Protein AF-A0AAD4QFX2-F1 (afdb_monomer_lite)

Secondary structure (DSSP, 8-state):
-----TTHHHHHHHHHHHTSPPHHHHHHHHHHHHHHHHHHHHHH-TTEEEEE-SGGGTS---TTS-EEEEEEESS-TT-PPTT--GGG--GGG-HHHHHHHHHHTT--EEE--TTS---TT--S---TTPPPPP-----PPPP-----------SS-EEEE-SSS-EEEEPP-HHHHHHHHHHHHHHHH-HHHHHHHHHHHHHHHHTT--S--HHHHHHHHHHHHHHH-HHHHHHHHHHTTS-S---------SGGG-GGG----

Organism: NCBI:txid416441

Structure (mmCIF, N/CA/C/O backbone):
data_AF-A0AAD4QFX2-F1
#
_entry.id   AF-A0AAD4QFX2-F1
#
loop_
_atom_site.group_PDB
_atom_site.id
_atom_site.type_symbol
_atom_site.label_atom_id
_atom_site.label_alt_id
_atom_site.label_comp_id
_atom_site.label_asym_id
_atom_site.label_entity_id
_atom_site.label_seq_id
_atom_site.pdbx_PDB_ins_code
_atom_site.Cartn_x
_atom_site.Cartn_y
_atom_site.Cartn_z
_atom_site.occupancy
_atom_site.B_iso_or_equiv
_atom_site.auth_seq_id
_atom_site.auth_comp_id
_atom_site.auth_asym_id
_atom_site.auth_atom_id
_atom_site.pdbx_PDB_model_num
ATOM 1 N N . MET A 1 1 ? 32.050 0.079 -26.566 1.00 48.56 1 MET A N 1
ATOM 2 C CA . MET A 1 1 ? 30.754 0.639 -26.132 1.00 48.56 1 MET A CA 1
ATOM 3 C C . MET A 1 1 ? 29.670 -0.174 -26.808 1.00 48.56 1 MET A C 1
ATOM 5 O O . MET A 1 1 ? 29.479 -0.027 -28.005 1.00 48.56 1 MET A O 1
ATOM 9 N N . SER A 1 2 ? 29.061 -1.110 -26.087 1.00 55.69 2 SER A N 1
ATOM 10 C CA . SER A 1 2 ? 27.954 -1.925 -26.586 1.00 55.69 2 SER A CA 1
ATOM 11 C C . SER A 1 2 ? 26.772 -1.005 -26.894 1.00 55.69 2 SER A C 1
ATOM 13 O O . SER A 1 2 ? 26.311 -0.273 -26.018 1.00 55.69 2 SER A O 1
ATOM 15 N N . THR A 1 3 ? 26.315 -0.991 -28.144 1.00 76.62 3 THR A N 1
ATOM 16 C CA . THR A 1 3 ? 25.118 -0.251 -28.548 1.00 76.62 3 THR A CA 1
ATOM 17 C C . THR A 1 3 ? 23.917 -0.888 -27.865 1.00 76.62 3 THR A C 1
ATOM 19 O O . THR A 1 3 ? 23.563 -2.027 -28.164 1.00 76.62 3 THR A O 1
ATOM 22 N N . ILE A 1 4 ? 23.323 -0.173 -26.909 1.00 77.06 4 ILE A N 1
ATOM 23 C CA . ILE A 1 4 ? 22.073 -0.582 -26.266 1.00 77.06 4 ILE A CA 1
ATOM 24 C C . ILE A 1 4 ? 21.028 -0.751 -27.369 1.00 77.06 4 ILE A C 1
ATOM 26 O O . ILE A 1 4 ? 20.880 0.132 -28.216 1.00 77.06 4 ILE A O 1
ATOM 30 N N . HIS A 1 5 ? 20.333 -1.888 -27.369 1.00 80.50 5 HIS A N 1
ATOM 31 C CA . HIS A 1 5 ? 19.326 -2.197 -28.375 1.00 80.50 5 HIS A CA 1
ATOM 32 C C . HIS A 1 5 ? 18.231 -1.116 -28.352 1.00 80.50 5 HIS A C 1
ATOM 34 O O . HIS A 1 5 ? 17.566 -0.970 -27.324 1.00 80.50 5 HIS A O 1
ATOM 40 N N . PRO A 1 6 ? 18.020 -0.347 -29.436 1.00 80.50 6 PRO A N 1
ATOM 41 C CA . PRO A 1 6 ? 17.110 0.800 -29.417 1.00 80.50 6 PRO A CA 1
ATOM 42 C C . PRO A 1 6 ? 15.655 0.405 -29.130 1.00 80.50 6 PRO A C 1
ATOM 44 O O . PRO A 1 6 ? 14.881 1.232 -28.657 1.00 80.50 6 PRO A O 1
ATOM 47 N N . GLN A 1 7 ? 15.289 -0.862 -29.353 1.00 91.81 7 GLN A N 1
ATOM 48 C CA . GLN A 1 7 ? 13.932 -1.362 -29.113 1.00 91.81 7 GLN A CA 1
ATOM 49 C C . GLN A 1 7 ? 13.698 -1.818 -27.668 1.00 91.81 7 GLN A C 1
ATOM 51 O O . GLN A 1 7 ? 12.548 -1.971 -27.282 1.00 91.81 7 GLN A O 1
ATOM 56 N N . ILE A 1 8 ? 14.739 -1.940 -26.828 1.00 90.06 8 ILE A N 1
ATOM 57 C CA . ILE A 1 8 ? 14.579 -2.485 -25.465 1.00 90.06 8 ILE A CA 1
ATOM 58 C C . ILE A 1 8 ? 13.567 -1.693 -24.629 1.00 90.06 8 ILE A C 1
ATOM 60 O O . ILE A 1 8 ? 12.862 -2.250 -23.795 1.00 90.06 8 ILE A O 1
ATOM 64 N N . PHE A 1 9 ? 13.481 -0.381 -24.860 1.00 90.38 9 PHE A N 1
ATOM 65 C CA . PHE A 1 9 ? 12.522 0.473 -24.175 1.00 90.38 9 PHE A CA 1
ATOM 66 C C . PHE A 1 9 ? 11.088 0.231 -24.658 1.00 90.38 9 PHE A C 1
ATOM 68 O O . PHE A 1 9 ? 10.173 0.176 -23.840 1.00 90.38 9 PHE A O 1
ATOM 75 N N . TYR A 1 10 ? 10.902 0.049 -25.967 1.00 93.69 10 TYR A N 1
ATOM 76 C CA . TYR A 1 10 ? 9.604 -0.272 -26.554 1.00 93.69 10 TYR A CA 1
ATOM 77 C C . TYR A 1 10 ? 9.117 -1.647 -26.086 1.00 93.69 10 TYR A C 1
ATOM 79 O O . TYR A 1 10 ? 7.983 -1.774 -25.632 1.00 93.69 10 TYR A O 1
ATOM 87 N N . ASP A 1 11 ? 10.003 -2.643 -26.094 1.00 94.75 11 ASP A N 1
ATOM 88 C CA . ASP A 1 11 ? 9.701 -4.000 -25.634 1.00 94.75 11 ASP A CA 1
ATOM 89 C C . ASP A 1 11 ? 9.323 -4.007 -24.148 1.00 94.75 11 ASP A C 1
ATOM 91 O O . ASP A 1 11 ? 8.347 -4.637 -23.743 1.00 94.75 11 ASP A O 1
ATOM 95 N N . ALA A 1 12 ? 10.051 -3.242 -23.331 1.00 94.94 12 ALA A N 1
ATOM 96 C CA . ALA A 1 12 ? 9.765 -3.080 -21.913 1.00 94.94 12 ALA A CA 1
ATOM 97 C C . ALA A 1 12 ? 8.404 -2.417 -21.646 1.00 94.94 12 ALA A C 1
ATOM 99 O O . ALA A 1 12 ? 7.663 -2.864 -20.771 1.00 94.94 12 ALA A O 1
ATOM 100 N N . GLN A 1 13 ? 8.068 -1.358 -22.388 1.00 95.88 13 GLN A N 1
ATOM 101 C CA . GLN A 1 13 ? 6.756 -0.718 -22.284 1.00 95.88 13 GLN A CA 1
ATOM 102 C C . GLN A 1 13 ? 5.642 -1.670 -22.714 1.00 95.88 13 GLN A C 1
ATOM 104 O O . GLN A 1 13 ? 4.675 -1.832 -21.977 1.00 95.88 13 GLN A O 1
ATOM 109 N N . SER A 1 14 ? 5.812 -2.345 -23.853 1.00 96.69 14 SER A N 1
ATOM 110 C CA . SER A 1 14 ? 4.858 -3.327 -24.371 1.00 96.69 14 SER A CA 1
ATOM 111 C C . SER A 1 14 ? 4.592 -4.446 -23.358 1.00 96.69 14 SER A C 1
ATOM 113 O O . SER A 1 14 ? 3.438 -4.762 -23.072 1.00 96.69 14 SER A O 1
ATOM 115 N N . LEU A 1 15 ? 5.647 -4.973 -22.724 1.00 97.31 15 LEU A N 1
ATOM 116 C CA . LEU A 1 15 ? 5.530 -5.989 -21.677 1.00 97.31 15 LEU A CA 1
ATOM 117 C C . LEU A 1 15 ? 4.727 -5.493 -20.464 1.00 97.31 15 LEU A C 1
ATOM 119 O O . LEU A 1 15 ? 3.852 -6.203 -19.978 1.00 97.31 15 LEU A O 1
ATOM 123 N N . VAL A 1 16 ? 5.005 -4.284 -19.968 1.00 97.44 16 VAL A N 1
ATOM 124 C CA . VAL A 1 16 ? 4.283 -3.716 -18.814 1.00 97.44 16 VAL A CA 1
ATOM 125 C C . VAL A 1 16 ? 2.825 -3.411 -19.162 1.00 97.44 16 VAL A C 1
ATOM 127 O O . VAL A 1 16 ? 1.934 -3.696 -18.364 1.00 97.44 16 VAL A O 1
ATOM 130 N N . SER A 1 17 ? 2.558 -2.909 -20.369 1.00 97.38 17 SER A N 1
ATOM 131 C CA . SER A 1 17 ? 1.195 -2.698 -20.863 1.00 97.38 17 SER A CA 1
ATOM 132 C C . SER A 1 17 ? 0.414 -4.009 -20.981 1.00 97.38 17 SER A C 1
ATOM 134 O O . SER A 1 17 ? -0.752 -4.056 -20.602 1.00 97.38 17 SER A O 1
ATOM 136 N N . ALA A 1 18 ? 1.053 -5.090 -21.436 1.00 97.88 18 ALA A N 1
ATOM 137 C CA . ALA A 1 18 ? 0.430 -6.412 -21.515 1.00 97.88 18 ALA A CA 1
ATOM 138 C C . ALA A 1 18 ? 0.102 -7.016 -20.135 1.00 97.88 18 ALA A C 1
ATOM 140 O O . ALA A 1 18 ? -0.785 -7.858 -20.032 1.00 97.88 18 ALA A O 1
ATOM 141 N N . LEU A 1 19 ? 0.804 -6.586 -19.082 1.00 97.81 19 LEU A N 1
ATOM 142 C CA . LEU A 1 19 ? 0.613 -7.028 -17.696 1.00 97.81 19 LEU A CA 1
ATOM 143 C C . LEU A 1 19 ? -0.170 -6.020 -16.840 1.00 97.81 19 LEU A C 1
ATOM 145 O O . LEU A 1 19 ? -0.238 -6.171 -15.616 1.00 97.81 19 LEU A O 1
ATOM 149 N N . SER A 1 20 ? -0.732 -4.982 -17.459 1.00 97.69 20 SER A N 1
ATOM 150 C CA . SER A 1 20 ? -1.536 -3.981 -16.761 1.00 97.69 20 SER A CA 1
ATOM 151 C C . SER A 1 20 ? -2.858 -4.587 -16.260 1.00 97.69 20 SER A C 1
ATOM 153 O O . SER A 1 20 ? -3.407 -5.472 -16.922 1.00 97.69 20 SER A O 1
ATOM 155 N N . PRO A 1 21 ? -3.397 -4.125 -15.116 1.00 97.50 21 PRO A N 1
ATOM 156 C CA . PRO A 1 21 ? -4.664 -4.618 -14.584 1.00 97.50 21 PRO A CA 1
ATOM 157 C C . PRO A 1 21 ? -5.818 -4.447 -15.574 1.00 97.50 21 PRO A C 1
ATOM 159 O O . PRO A 1 21 ? -5.911 -3.436 -16.278 1.00 97.50 21 PRO A O 1
ATOM 162 N N . SER A 1 22 ? -6.749 -5.401 -15.576 1.00 97.50 22 SER A N 1
ATOM 163 C CA . SER A 1 22 ? -7.998 -5.255 -16.325 1.00 97.50 22 SER A CA 1
ATOM 164 C C . SER A 1 22 ? -8.851 -4.099 -15.775 1.00 97.50 22 SER A C 1
ATOM 166 O O . SER A 1 22 ? -8.768 -3.732 -14.601 1.00 97.50 22 SER A O 1
ATOM 168 N N . GLN A 1 23 ? -9.727 -3.532 -16.612 1.00 97.31 23 GLN A N 1
ATOM 169 C CA . GLN A 1 23 ? -10.657 -2.476 -16.177 1.00 97.31 23 GLN A CA 1
ATOM 170 C C . GLN A 1 23 ? -11.618 -2.951 -15.080 1.00 97.31 23 GLN A C 1
ATOM 172 O O . GLN A 1 23 ? -11.975 -2.178 -14.196 1.00 97.31 23 GLN A O 1
ATOM 177 N N . GLU A 1 24 ? -12.018 -4.220 -15.118 1.00 97.06 24 GLU A N 1
ATOM 178 C CA . GLU A 1 24 ? -12.844 -4.838 -14.080 1.00 97.06 24 GLU A CA 1
ATOM 179 C C . GLU A 1 24 ? -12.112 -4.871 -12.735 1.00 97.06 24 GLU A C 1
ATOM 181 O O . GLU A 1 24 ? -12.660 -4.424 -11.731 1.00 97.06 24 GLU A O 1
ATOM 186 N N . ARG A 1 25 ? -10.838 -5.282 -12.728 1.00 96.00 25 ARG A N 1
ATOM 187 C CA . ARG A 1 25 ? -10.006 -5.289 -11.520 1.00 96.00 25 ARG A CA 1
ATOM 188 C C . ARG A 1 25 ? -9.787 -3.885 -10.963 1.00 96.00 25 ARG A C 1
ATOM 190 O O . ARG A 1 25 ? -9.829 -3.702 -9.751 1.00 96.00 25 ARG A O 1
ATOM 197 N N . LEU A 1 26 ? -9.580 -2.884 -11.823 1.00 96.75 26 LEU A N 1
ATOM 198 C CA . LEU A 1 26 ? -9.462 -1.485 -11.389 1.00 96.75 26 LEU A CA 1
ATOM 199 C C . LEU A 1 26 ? -10.748 -0.983 -10.718 1.00 96.75 26 LEU A C 1
ATOM 201 O O . LEU A 1 26 ? -10.670 -0.319 -9.687 1.00 96.75 26 LEU A O 1
ATOM 205 N N . ARG A 1 27 ? -11.922 -1.333 -11.260 1.00 97.50 27 ARG A N 1
ATOM 206 C CA . ARG A 1 27 ? -13.218 -1.013 -10.639 1.00 97.50 27 ARG A CA 1
ATOM 207 C C . ARG A 1 27 ? -13.391 -1.730 -9.305 1.00 97.50 27 ARG A C 1
ATOM 209 O O . ARG A 1 27 ? -13.664 -1.071 -8.314 1.00 97.50 27 ARG A O 1
ATOM 216 N N . ALA A 1 28 ? -13.118 -3.033 -9.252 1.00 96.56 28 ALA A N 1
ATOM 217 C CA . ALA A 1 28 ? -13.205 -3.812 -8.018 1.00 96.56 28 ALA A CA 1
ATOM 218 C C . ALA A 1 28 ? -12.295 -3.251 -6.909 1.00 96.56 28 ALA A C 1
ATOM 220 O O . ALA A 1 28 ? -12.706 -3.155 -5.753 1.00 96.56 28 ALA A O 1
ATOM 221 N N . ARG A 1 29 ? -11.075 -2.815 -7.259 1.00 97.06 29 ARG A N 1
ATOM 222 C CA . ARG A 1 29 ? -10.162 -2.124 -6.332 1.00 97.06 29 ARG A CA 1
ATOM 223 C C . ARG A 1 29 ? -10.733 -0.803 -5.827 1.00 97.06 29 ARG A C 1
ATOM 225 O O . ARG A 1 29 ? -10.638 -0.530 -4.634 1.00 97.06 29 ARG A O 1
ATOM 232 N N . HIS A 1 30 ? -11.306 0.002 -6.719 1.00 97.56 30 HIS A N 1
ATOM 233 C CA . HIS A 1 30 ? -11.919 1.276 -6.358 1.00 97.56 30 HIS A CA 1
ATOM 234 C C . HIS A 1 30 ? -13.125 1.082 -5.429 1.00 97.56 30 HIS A C 1
ATOM 236 O O . HIS A 1 30 ? -13.183 1.704 -4.371 1.00 97.56 30 HIS A O 1
ATOM 242 N N . ASP A 1 31 ? -14.026 0.160 -5.765 1.00 97.88 31 ASP A N 1
ATOM 243 C CA . ASP A 1 31 ? -15.215 -0.140 -4.964 1.00 97.88 31 ASP A CA 1
ATOM 244 C C . ASP A 1 31 ? -14.831 -0.664 -3.569 1.00 97.88 31 ASP A C 1
ATOM 246 O O . ASP A 1 31 ? -15.415 -0.270 -2.557 1.00 97.88 31 ASP A O 1
ATOM 250 N N . LEU A 1 32 ? -13.803 -1.519 -3.491 1.00 97.62 32 LEU A N 1
ATOM 251 C CA . LEU A 1 32 ? -13.261 -2.001 -2.220 1.00 97.62 32 LEU A CA 1
ATOM 252 C C . LEU A 1 32 ? -12.626 -0.872 -1.396 1.00 97.62 32 LEU A C 1
ATOM 254 O O . LEU A 1 32 ? -12.805 -0.832 -0.177 1.00 97.62 32 LEU A O 1
ATOM 258 N N . HIS A 1 33 ? -11.895 0.042 -2.039 1.00 98.00 33 HIS A N 1
ATOM 259 C CA . HIS A 1 33 ? -11.297 1.201 -1.376 1.00 98.00 33 HIS A CA 1
ATOM 260 C C . HIS A 1 33 ? -12.369 2.114 -0.771 1.00 98.00 33 HIS A C 1
ATOM 262 O O . HIS A 1 33 ? -12.279 2.429 0.417 1.00 98.00 33 HIS A O 1
ATOM 268 N N . GLU A 1 34 ? -13.408 2.467 -1.531 1.00 98.38 34 GLU A N 1
ATOM 269 C CA . GLU A 1 34 ? -14.515 3.290 -1.027 1.00 98.38 34 GLU A CA 1
ATOM 270 C C . GLU A 1 34 ? -15.282 2.578 0.097 1.00 98.38 34 GLU A C 1
ATOM 272 O O . GLU A 1 34 ? -15.520 3.169 1.152 1.00 98.38 34 GLU A O 1
ATOM 277 N N . ARG A 1 35 ? -15.554 1.273 -0.042 1.00 98.12 35 ARG A N 1
ATOM 278 C CA . ARG A 1 35 ? -16.189 0.485 1.025 1.00 98.12 35 ARG A CA 1
ATOM 279 C C . ARG A 1 35 ? -15.361 0.488 2.311 1.00 98.12 35 ARG A C 1
ATOM 281 O O . ARG A 1 35 ? -15.900 0.715 3.392 1.00 98.12 35 ARG A O 1
ATOM 288 N N . LEU A 1 36 ? -14.051 0.243 2.227 1.00 98.00 36 LEU A N 1
ATOM 289 C CA . LEU A 1 36 ? -13.169 0.262 3.400 1.00 98.00 36 LEU A CA 1
ATOM 290 C C . LEU A 1 36 ? -13.103 1.652 4.034 1.00 98.00 36 LEU A C 1
ATOM 292 O O . LEU A 1 36 ? -13.118 1.775 5.258 1.00 98.00 36 LEU A O 1
ATOM 296 N N . ARG A 1 37 ? -13.071 2.703 3.217 1.00 98.44 37 ARG A N 1
ATOM 297 C CA . ARG A 1 37 ? -13.099 4.091 3.675 1.00 98.44 37 ARG A CA 1
ATOM 298 C C . ARG A 1 37 ? -14.367 4.406 4.470 1.00 98.44 37 ARG A C 1
ATOM 300 O O . ARG A 1 37 ? -14.272 5.000 5.545 1.00 98.44 37 ARG A O 1
ATOM 307 N N . GLU A 1 38 ? -15.534 3.994 3.984 1.00 98.44 38 GLU A N 1
ATOM 308 C CA . GLU A 1 38 ? -16.810 4.161 4.689 1.00 98.44 38 GLU A CA 1
ATOM 309 C C . GLU A 1 38 ? -16.848 3.378 6.006 1.00 98.44 38 GLU A C 1
ATOM 311 O O . GLU A 1 38 ? -17.182 3.946 7.051 1.00 98.44 38 GLU A O 1
ATOM 316 N N . LEU A 1 39 ? -16.429 2.108 5.983 1.00 98.25 39 LEU A N 1
ATOM 317 C CA . LEU A 1 39 ? -16.371 1.255 7.171 1.00 98.25 39 LEU A CA 1
ATOM 318 C C . LEU A 1 39 ? -15.468 1.854 8.254 1.00 98.25 39 LEU A C 1
ATOM 320 O O . LEU A 1 39 ? -15.897 2.004 9.398 1.00 98.25 39 LEU A O 1
ATOM 324 N N . ILE A 1 40 ? -14.250 2.272 7.904 1.00 98.19 40 ILE A N 1
ATOM 325 C CA . ILE A 1 40 ? -13.309 2.855 8.867 1.00 98.19 40 ILE A CA 1
ATOM 326 C C . ILE A 1 40 ? -13.827 4.181 9.436 1.00 98.19 40 ILE A C 1
ATOM 328 O O . ILE A 1 40 ? -13.702 4.412 10.639 1.00 98.19 40 ILE A O 1
ATOM 332 N N . ARG A 1 41 ? -14.468 5.029 8.621 1.00 98.19 41 ARG A N 1
ATOM 333 C CA . ARG A 1 41 ? -15.103 6.266 9.110 1.00 98.19 41 ARG A CA 1
ATOM 334 C C . ARG A 1 41 ? -16.263 5.990 10.059 1.00 98.19 41 ARG A C 1
ATOM 336 O O . ARG A 1 41 ? -16.424 6.720 11.034 1.00 98.19 41 ARG A O 1
ATOM 343 N N . SER A 1 42 ? -17.057 4.954 9.789 1.00 98.31 42 SER A N 1
ATOM 344 C CA . SER A 1 42 ? -18.153 4.545 10.675 1.00 98.31 42 SER A CA 1
ATOM 345 C C . SER A 1 42 ? -17.644 3.994 12.012 1.00 98.31 42 SER A C 1
ATOM 347 O O . SER A 1 42 ? -18.246 4.253 13.050 1.00 98.31 42 SER A O 1
ATOM 349 N N . TYR A 1 43 ? -16.504 3.299 11.989 1.00 98.12 43 TYR A N 1
ATOM 350 C CA . TYR A 1 43 ? -15.899 2.648 13.148 1.00 98.12 43 TYR A CA 1
ATOM 351 C C . TYR A 1 43 ? -15.117 3.603 14.051 1.00 98.12 43 TYR A C 1
ATOM 353 O O . TYR A 1 43 ? -15.276 3.585 15.268 1.00 98.12 43 TYR A O 1
ATOM 361 N N . ALA A 1 44 ? -14.254 4.433 13.462 1.00 97.44 44 ALA A N 1
ATOM 362 C CA . ALA A 1 44 ? -13.292 5.256 14.194 1.00 97.44 44 ALA A CA 1
ATOM 363 C C . ALA A 1 44 ? -13.641 6.756 14.189 1.00 97.44 44 ALA A C 1
ATOM 365 O O . ALA A 1 44 ? -13.049 7.532 14.941 1.00 97.44 44 ALA A O 1
ATOM 366 N N . GLY A 1 45 ? -14.602 7.177 13.362 1.00 97.81 45 GLY A N 1
ATOM 367 C CA . GLY A 1 45 ? -15.019 8.569 13.196 1.00 97.81 45 GLY A CA 1
ATOM 368 C C . GLY A 1 45 ? -14.445 9.252 11.947 1.00 97.81 45 GLY A C 1
ATOM 369 O O . GLY A 1 45 ? -13.582 8.728 11.245 1.00 97.81 45 GLY A O 1
ATOM 370 N N . GLN A 1 46 ? -14.925 10.470 11.671 1.00 97.88 46 GLN A N 1
ATOM 371 C CA . GLN A 1 46 ? -14.614 11.239 10.447 1.00 97.88 46 GLN A CA 1
ATOM 372 C C . GLN A 1 46 ? -13.161 11.742 10.359 1.00 97.88 46 GLN A C 1
ATOM 374 O O . GLN A 1 46 ? -12.682 12.131 9.285 1.00 97.88 46 GLN A O 1
ATOM 379 N N . ASP A 1 47 ? -12.461 11.728 11.491 1.00 98.00 47 ASP A N 1
ATOM 380 C CA . ASP A 1 47 ? -11.043 12.059 11.595 1.00 98.00 47 ASP A CA 1
ATOM 381 C C . ASP A 1 47 ? -10.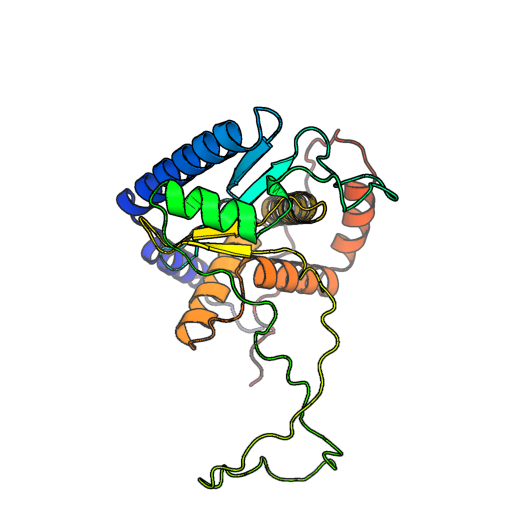131 10.977 11.013 1.00 98.00 47 ASP A C 1
ATOM 383 O O . ASP A 1 47 ? -8.951 11.238 10.783 1.00 98.00 47 ASP A O 1
ATOM 387 N N . PHE A 1 48 ? -10.672 9.792 10.728 1.00 98.00 48 PHE A N 1
ATOM 388 C CA . PHE A 1 48 ? -9.947 8.725 10.061 1.00 98.00 48 PHE A CA 1
ATOM 389 C C . PHE A 1 48 ? -10.346 8.626 8.587 1.00 98.00 48 PHE A C 1
ATOM 391 O O . PHE A 1 48 ? -11.477 8.920 8.192 1.00 98.00 48 PHE A O 1
ATOM 398 N N . ASP A 1 49 ? -9.388 8.256 7.745 1.00 98.00 49 ASP A N 1
ATOM 399 C CA . ASP A 1 49 ? -9.605 7.985 6.323 1.00 98.00 49 ASP A CA 1
ATOM 400 C C . ASP A 1 49 ? -8.872 6.728 5.882 1.00 98.00 49 ASP A C 1
ATOM 402 O O . ASP A 1 49 ? -8.069 6.181 6.635 1.00 98.00 49 ASP A O 1
ATOM 406 N N . VAL A 1 50 ? -9.109 6.311 4.641 1.00 97.94 50 VAL A N 1
ATOM 407 C CA . VAL A 1 50 ? -8.303 5.286 3.977 1.00 97.94 50 VAL A CA 1
ATOM 408 C C . VAL A 1 50 ? -7.749 5.858 2.678 1.00 97.94 50 VAL A C 1
ATOM 410 O O . VAL A 1 50 ? -8.516 6.310 1.828 1.00 97.94 50 VAL A O 1
ATOM 413 N N . ASP A 1 51 ? -6.429 5.807 2.520 1.00 97.56 51 ASP A N 1
ATOM 414 C CA . ASP A 1 51 ? -5.726 6.197 1.297 1.00 97.56 51 ASP A CA 1
ATOM 415 C C . ASP A 1 51 ? -5.191 4.965 0.566 1.00 97.56 51 ASP A C 1
ATOM 417 O O . ASP A 1 51 ? -4.696 4.015 1.183 1.00 97.56 51 ASP A O 1
ATOM 421 N N . ASP A 1 52 ? -5.236 5.024 -0.764 1.00 97.56 52 ASP A N 1
ATOM 422 C CA . ASP A 1 52 ? -4.578 4.060 -1.633 1.00 97.56 52 ASP A CA 1
ATOM 423 C C . ASP A 1 52 ? -3.073 4.361 -1.713 1.00 97.56 52 ASP A C 1
ATOM 425 O O . ASP A 1 52 ? -2.640 5.435 -2.135 1.00 97.56 52 ASP A O 1
ATOM 429 N N . ILE A 1 53 ? -2.259 3.395 -1.290 1.00 97.12 53 ILE A N 1
ATOM 430 C CA . ILE A 1 53 ? -0.794 3.449 -1.345 1.00 97.12 53 ILE A CA 1
ATOM 431 C C . ILE A 1 53 ? -0.223 2.376 -2.278 1.00 97.12 53 ILE A C 1
ATOM 433 O O . ILE A 1 53 ? 0.969 2.063 -2.212 1.00 97.12 53 ILE A O 1
ATOM 437 N N . SER A 1 54 ? -1.065 1.824 -3.152 1.00 97.06 54 SER A N 1
ATOM 438 C CA . SER A 1 54 ? -0.713 0.787 -4.113 1.00 97.06 54 SER A CA 1
ATOM 439 C C . SER A 1 54 ? 0.290 1.273 -5.145 1.00 97.06 54 SER A C 1
ATOM 441 O O . SER A 1 54 ? 0.539 2.470 -5.329 1.00 97.06 54 SER A O 1
ATOM 443 N N . MET A 1 55 ? 0.851 0.300 -5.857 1.00 96.69 55 MET A N 1
ATOM 444 C CA . MET A 1 55 ? 1.834 0.501 -6.916 1.00 96.69 55 MET A CA 1
ATOM 445 C C . MET A 1 55 ? 1.391 1.523 -7.977 1.00 96.69 55 MET A C 1
ATOM 447 O O . MET A 1 55 ? 2.229 2.298 -8.442 1.00 96.69 55 MET A O 1
ATOM 451 N N . LEU A 1 56 ? 0.087 1.608 -8.268 1.00 95.81 56 LEU A N 1
ATOM 452 C CA . LEU A 1 56 ? -0.534 2.604 -9.151 1.00 95.81 56 LEU A CA 1
ATOM 453 C C . LEU A 1 56 ? -0.076 4.050 -8.879 1.00 95.81 56 LEU A C 1
ATOM 455 O O . LEU A 1 56 ? 0.090 4.843 -9.808 1.00 95.81 56 LEU A O 1
ATOM 459 N N . ASN A 1 57 ? 0.185 4.393 -7.615 1.00 96.06 57 ASN A N 1
ATOM 460 C CA . ASN A 1 57 ? 0.504 5.760 -7.203 1.00 96.06 57 ASN A CA 1
ATOM 461 C C . ASN A 1 57 ? 1.976 6.158 -7.416 1.00 96.06 57 ASN A C 1
ATOM 463 O O . ASN A 1 57 ? 2.313 7.342 -7.337 1.00 96.06 57 ASN A O 1
ATOM 467 N N . TYR A 1 58 ? 2.875 5.202 -7.675 1.00 96.31 58 TYR A N 1
ATOM 468 C CA . TYR A 1 58 ? 4.316 5.478 -7.794 1.00 96.31 58 TYR A CA 1
ATOM 469 C C . TYR A 1 58 ? 5.066 4.669 -8.856 1.00 96.31 58 TYR A C 1
ATOM 471 O O . TYR A 1 58 ? 6.254 4.911 -9.075 1.00 96.31 58 TYR A O 1
ATOM 479 N N . ALA A 1 59 ? 4.408 3.738 -9.533 1.00 96.88 59 ALA A N 1
ATOM 480 C CA . ALA A 1 59 ? 4.949 2.956 -10.638 1.00 96.88 59 ALA A CA 1
ATOM 481 C C . ALA A 1 59 ? 3.858 2.737 -11.705 1.00 96.88 59 ALA A C 1
ATOM 483 O O . ALA A 1 59 ? 2.819 3.396 -11.644 1.00 96.88 59 ALA A O 1
ATOM 484 N N . GLU A 1 60 ? 4.124 1.918 -12.722 1.00 96.94 60 GLU A N 1
ATOM 485 C CA . GLU A 1 60 ? 3.065 1.437 -13.617 1.00 96.94 60 GLU A CA 1
ATOM 486 C C . GLU A 1 60 ? 2.349 0.292 -12.895 1.00 96.94 60 GLU A C 1
ATOM 488 O O . GLU A 1 60 ? 3.009 -0.596 -12.353 1.00 96.94 60 GLU A O 1
ATOM 493 N N . ASP A 1 61 ? 1.021 0.338 -12.806 1.00 97.19 61 ASP A N 1
ATOM 494 C CA . ASP A 1 61 ? 0.283 -0.704 -12.090 1.00 97.19 61 ASP A CA 1
ATOM 495 C C . ASP A 1 61 ? 0.340 -2.029 -12.856 1.00 97.19 61 ASP A C 1
ATOM 497 O O . ASP A 1 61 ? 0.437 -2.060 -14.084 1.00 97.19 61 ASP A O 1
ATOM 501 N N . LEU A 1 62 ? 0.283 -3.132 -12.119 1.00 97.75 62 LEU A N 1
ATOM 502 C CA . LEU A 1 62 ? 0.381 -4.480 -12.666 1.00 97.75 62 LEU A CA 1
ATOM 503 C C . LEU A 1 62 ? -0.741 -5.339 -12.103 1.00 97.75 62 LEU A C 1
ATOM 505 O O . LEU A 1 62 ? -1.084 -5.235 -10.925 1.00 97.75 62 LEU A O 1
ATOM 509 N N . ASP A 1 63 ? -1.264 -6.249 -12.917 1.00 96.69 63 ASP A N 1
ATOM 510 C CA . ASP A 1 63 ? -2.338 -7.154 -12.504 1.00 96.69 63 ASP A CA 1
ATOM 511 C C . ASP A 1 63 ? -1.934 -7.978 -11.264 1.00 96.69 63 ASP A C 1
ATOM 513 O O . ASP A 1 63 ? -2.684 -8.106 -10.294 1.00 96.69 63 ASP A O 1
ATOM 517 N N . ILE A 1 64 ? -0.668 -8.407 -11.235 1.00 95.50 64 ILE A N 1
ATOM 518 C CA . ILE A 1 64 ? -0.049 -9.166 -10.140 1.00 95.50 64 ILE A CA 1
ATOM 519 C C . ILE A 1 64 ? 0.297 -8.333 -8.894 1.00 95.50 64 ILE A C 1
ATOM 521 O O . ILE A 1 64 ? 0.673 -8.913 -7.872 1.00 95.50 64 ILE A O 1
ATOM 525 N N . ALA A 1 65 ? 0.252 -6.998 -8.961 1.00 95.62 65 ALA A N 1
ATOM 526 C CA . ALA A 1 65 ? 0.556 -6.152 -7.809 1.00 95.62 65 ALA A CA 1
ATOM 527 C C . ALA A 1 65 ? -0.587 -6.230 -6.779 1.00 95.62 65 ALA A C 1
ATOM 529 O O . ALA A 1 65 ? -1.746 -6.340 -7.176 1.00 95.62 65 ALA A O 1
ATOM 530 N N . PRO A 1 66 ? -0.307 -6.188 -5.466 1.00 94.62 66 PRO A N 1
ATOM 531 C CA . PRO A 1 66 ? -1.352 -6.152 -4.445 1.00 94.62 66 PRO A CA 1
ATOM 532 C C . PRO A 1 66 ? -2.035 -4.774 -4.377 1.00 94.62 66 PRO A C 1
ATOM 534 O O . PRO A 1 66 ? -1.422 -3.761 -4.719 1.00 94.62 66 PRO A O 1
ATOM 537 N N . LEU A 1 67 ? -3.281 -4.741 -3.887 1.00 97.12 67 LEU A N 1
ATOM 538 C CA . LEU A 1 67 ? -3.926 -3.509 -3.424 1.00 97.12 67 LEU A CA 1
ATOM 539 C C . LEU A 1 67 ? -3.409 -3.199 -2.010 1.00 97.12 67 LEU A C 1
ATOM 541 O O . LEU A 1 67 ? -3.756 -3.897 -1.058 1.00 97.12 67 LEU A O 1
ATOM 545 N N . ASP A 1 68 ? -2.563 -2.182 -1.876 1.00 96.94 68 ASP A N 1
ATOM 546 C CA . ASP A 1 68 ? -2.041 -1.706 -0.595 1.00 96.94 68 ASP A CA 1
ATOM 547 C C . ASP A 1 68 ? -2.800 -0.430 -0.181 1.00 96.94 68 ASP A C 1
ATOM 549 O O . ASP A 1 68 ? -2.767 0.591 -0.867 1.00 96.94 68 ASP A O 1
ATOM 553 N N . LEU A 1 69 ? -3.447 -0.467 0.978 1.00 97.81 69 LEU A N 1
ATOM 554 C CA . LEU A 1 69 ? -4.229 0.618 1.565 1.00 97.81 69 LEU A CA 1
ATOM 555 C C . LEU A 1 69 ? -3.641 1.023 2.921 1.00 97.81 69 LEU A C 1
ATOM 557 O O . LEU A 1 69 ? -2.974 0.237 3.602 1.00 97.81 69 LEU A O 1
ATOM 561 N N . MET A 1 70 ? -3.903 2.255 3.346 1.00 96.75 70 MET A N 1
ATOM 562 C CA . MET A 1 70 ? -3.478 2.764 4.648 1.00 96.75 70 MET A CA 1
ATOM 563 C C . MET A 1 70 ? -4.595 3.544 5.323 1.00 96.75 70 MET A C 1
ATOM 565 O O . MET A 1 70 ? -5.177 4.438 4.716 1.00 96.75 70 MET A O 1
ATOM 569 N N . ILE A 1 71 ? -4.802 3.289 6.614 1.00 97.50 71 ILE A N 1
ATOM 570 C CA . ILE A 1 71 ? -5.636 4.149 7.451 1.00 97.50 71 ILE A CA 1
ATOM 571 C C . ILE A 1 71 ? -4.862 5.422 7.811 1.00 97.50 71 ILE A C 1
ATOM 573 O O . ILE A 1 71 ? -3.741 5.361 8.318 1.00 97.50 71 ILE A O 1
ATOM 577 N N . ILE A 1 72 ? -5.467 6.583 7.585 1.00 96.38 72 ILE A N 1
ATOM 578 C CA . ILE A 1 72 ? -4.915 7.892 7.935 1.00 96.38 72 ILE A CA 1
ATOM 579 C C . ILE A 1 72 ? -5.625 8.440 9.159 1.00 96.38 72 ILE A C 1
ATOM 581 O O . ILE A 1 72 ? -6.845 8.529 9.170 1.00 96.38 72 ILE A O 1
ATOM 585 N N . ASP A 1 73 ? -4.847 8.893 10.138 1.00 97.00 73 ASP A N 1
ATOM 586 C CA . ASP A 1 73 ? -5.323 9.788 11.189 1.00 97.00 73 ASP A CA 1
ATOM 587 C C . ASP A 1 73 ? -5.115 11.247 10.743 1.00 97.00 73 ASP A C 1
ATOM 589 O O . ASP A 1 73 ? -3.979 11.714 10.593 1.00 97.00 73 ASP A O 1
ATOM 593 N N . LYS A 1 74 ? -6.212 11.976 10.501 1.00 96.62 74 LYS A N 1
ATOM 594 C CA . LYS A 1 74 ? -6.177 13.387 10.081 1.00 96.62 74 LYS A CA 1
ATOM 595 C C . LYS A 1 74 ? -5.771 14.327 11.213 1.00 96.62 74 LYS A C 1
ATOM 597 O O . LYS A 1 74 ? -5.227 15.393 10.925 1.00 96.62 74 LYS A O 1
ATOM 602 N N . ARG A 1 75 ? -6.013 13.953 12.474 1.00 96.19 75 ARG A N 1
ATOM 603 C CA . ARG A 1 75 ? -5.587 14.721 13.655 1.00 96.19 75 ARG A CA 1
ATOM 604 C C . ARG A 1 75 ? -4.088 14.573 13.886 1.00 96.19 75 ARG A C 1
ATOM 606 O O . ARG A 1 75 ? -3.431 15.531 14.290 1.00 96.19 75 ARG A O 1
ATOM 613 N N . HIS A 1 76 ? -3.540 13.402 13.571 1.00 94.75 76 HIS A N 1
ATOM 614 C CA . HIS A 1 76 ? -2.130 13.067 13.768 1.00 94.75 76 HIS A CA 1
ATOM 615 C C . HIS A 1 76 ? -1.435 12.626 12.463 1.00 94.75 76 HIS A C 1
ATOM 617 O O . HIS A 1 76 ? -0.901 11.516 12.380 1.00 94.75 76 HIS A O 1
ATOM 623 N N . PRO A 1 77 ? -1.347 13.503 11.438 1.00 90.12 77 PRO A N 1
ATOM 624 C CA . PRO A 1 77 ? -0.834 13.141 10.111 1.00 90.12 77 PRO A CA 1
ATOM 625 C C . PRO A 1 77 ? 0.656 12.768 10.103 1.00 90.12 77 PRO A C 1
ATOM 627 O O . PRO A 1 77 ? 1.133 12.125 9.167 1.00 90.12 77 PRO A O 1
ATOM 630 N N . THR A 1 78 ? 1.401 13.188 11.127 1.00 88.56 78 THR A N 1
ATOM 631 C CA . THR A 1 78 ? 2.821 12.877 11.341 1.00 88.56 78 THR A CA 1
ATOM 632 C C . THR A 1 78 ? 3.031 11.876 12.477 1.00 88.56 78 THR A C 1
ATOM 634 O O . THR A 1 78 ? 4.144 11.757 12.981 1.00 88.56 78 THR A O 1
ATOM 637 N N . GLY A 1 79 ? 1.976 11.164 12.880 1.00 89.88 79 GLY A N 1
ATOM 638 C CA . GLY A 1 79 ? 1.964 10.259 14.024 1.00 89.88 79 GLY A CA 1
ATOM 639 C C . GLY A 1 79 ? 1.608 10.933 15.346 1.00 89.88 79 GLY A C 1
ATOM 640 O O . GLY A 1 79 ? 1.499 12.157 15.447 1.00 89.88 79 GLY A O 1
ATOM 641 N N . LEU A 1 80 ? 1.412 10.087 16.356 1.00 90.44 80 LEU A N 1
ATOM 642 C CA . LEU A 1 80 ? 1.067 10.492 17.714 1.00 90.44 80 LEU A CA 1
ATOM 643 C C . LEU A 1 80 ? 2.245 11.228 18.377 1.00 90.44 80 LEU A C 1
ATOM 645 O O . LEU A 1 80 ? 3.401 10.849 18.156 1.00 90.44 80 LEU A O 1
ATOM 649 N N . PRO A 1 81 ? 1.986 12.259 19.200 1.00 90.56 81 PRO A N 1
ATOM 650 C CA . PRO A 1 81 ? 3.043 12.960 19.914 1.00 90.56 81 PRO A CA 1
ATOM 651 C C . PRO A 1 81 ? 3.774 12.030 20.902 1.00 90.56 81 PRO A C 1
ATOM 653 O O . PRO A 1 81 ? 3.187 11.077 21.429 1.00 90.56 81 PRO A O 1
ATOM 656 N N . PRO A 1 82 ? 5.064 12.288 21.182 1.00 89.50 82 PRO A N 1
ATOM 657 C CA . PRO A 1 82 ? 5.810 11.509 22.162 1.00 89.50 82 PRO A CA 1
ATOM 658 C C . PRO A 1 82 ? 5.155 11.619 23.545 1.00 89.50 82 PRO A C 1
ATOM 660 O O . PRO A 1 82 ? 4.721 12.695 23.948 1.00 89.50 82 PRO A O 1
ATOM 663 N N . GLY A 1 83 ? 5.086 10.501 24.269 1.00 89.62 83 GLY A N 1
ATOM 664 C CA . GLY A 1 83 ? 4.437 10.439 25.583 1.00 89.62 83 GLY A CA 1
ATOM 665 C C . GLY A 1 83 ? 2.917 10.254 25.544 1.00 89.62 83 GLY A C 1
ATOM 666 O O . GLY A 1 83 ? 2.295 10.263 26.601 1.00 89.62 83 GLY A O 1
ATOM 667 N N . THR A 1 84 ? 2.318 10.057 24.361 1.00 91.19 84 THR A N 1
ATOM 668 C CA . THR A 1 84 ? 0.913 9.628 24.262 1.00 91.19 84 THR A CA 1
ATOM 669 C C . THR A 1 84 ? 0.732 8.301 24.995 1.00 91.19 84 THR A C 1
ATOM 671 O O . THR A 1 84 ? 1.477 7.347 24.754 1.00 91.19 84 THR A O 1
ATOM 674 N N . ASP A 1 85 ? -0.255 8.240 25.884 1.00 91.38 85 ASP A N 1
ATOM 675 C CA . ASP A 1 85 ? -0.565 7.032 26.636 1.00 91.38 85 ASP A CA 1
ATOM 676 C C . ASP A 1 85 ? -1.104 5.940 25.702 1.00 91.38 85 ASP A C 1
ATOM 678 O O . ASP A 1 85 ? -2.194 6.048 25.139 1.00 91.38 85 ASP A O 1
ATOM 682 N N . SER A 1 86 ? -0.331 4.863 25.554 1.00 86.81 86 SER A N 1
ATOM 683 C CA . SER A 1 86 ? -0.692 3.710 24.726 1.00 86.81 86 SER A CA 1
ATOM 684 C C . SER A 1 86 ? -1.938 2.960 25.212 1.00 86.81 86 SER A C 1
ATOM 686 O O . SER A 1 86 ? -2.491 2.163 24.455 1.00 86.81 86 SER A O 1
ATOM 688 N N . SER A 1 87 ? -2.361 3.172 26.465 1.00 89.38 87 SER A N 1
ATOM 689 C CA . SER A 1 87 ? -3.540 2.517 27.039 1.00 89.38 87 SER A CA 1
ATOM 690 C C . SER A 1 87 ? -4.861 3.162 26.611 1.00 89.38 87 SER A C 1
ATOM 692 O O . SER A 1 87 ? -5.900 2.509 26.681 1.00 89.38 87 SER A O 1
ATOM 694 N N . ASN A 1 88 ? -4.815 4.406 26.124 1.00 92.38 88 ASN A N 1
ATOM 695 C CA . ASN A 1 88 ? -5.987 5.193 25.748 1.00 92.38 88 ASN A CA 1
ATOM 696 C C . ASN A 1 88 ? -5.963 5.597 24.264 1.00 92.38 88 ASN A C 1
ATOM 698 O O . ASN A 1 88 ? -6.395 6.690 23.892 1.00 92.38 88 ASN A O 1
ATOM 702 N N . LEU A 1 89 ? -5.394 4.744 23.409 1.00 93.44 89 LEU A N 1
ATOM 703 C CA . LEU A 1 89 ? -5.423 4.981 21.970 1.00 93.44 89 LEU A CA 1
ATOM 704 C C . LEU A 1 89 ? -6.797 4.611 21.400 1.00 93.44 89 LEU A C 1
ATOM 706 O O . LEU A 1 89 ? -7.425 3.671 21.886 1.00 93.44 89 LEU A O 1
ATOM 710 N N . PRO A 1 90 ? -7.258 5.304 20.345 1.00 95.44 90 PRO A N 1
ATOM 711 C CA . PRO A 1 90 ? -8.448 4.894 19.617 1.00 95.44 90 PRO A CA 1
ATOM 712 C C . PRO A 1 90 ? -8.329 3.462 19.090 1.00 95.44 90 PRO A C 1
ATOM 714 O O . PRO A 1 90 ? -7.251 3.019 18.687 1.00 95.44 90 PRO A O 1
ATOM 717 N N . ASP A 1 91 ? -9.462 2.770 19.002 1.00 95.44 91 ASP A N 1
ATOM 718 C CA . ASP A 1 91 ? -9.504 1.345 18.671 1.00 95.44 91 ASP A CA 1
ATOM 719 C C . ASP A 1 91 ? -8.858 0.981 17.328 1.00 95.44 91 ASP A C 1
ATOM 721 O O . ASP A 1 91 ? -8.351 -0.127 17.151 1.00 95.44 91 ASP A O 1
ATOM 725 N N . VAL A 1 92 ? -8.822 1.938 16.400 1.00 95.69 92 VAL A N 1
ATOM 726 C CA . VAL A 1 92 ? -8.196 1.815 15.078 1.00 95.69 92 VAL A CA 1
ATOM 727 C C . VAL A 1 92 ? -6.678 1.585 15.124 1.00 95.69 92 VAL A C 1
ATOM 729 O O . VAL A 1 92 ? -6.096 1.100 14.156 1.00 95.69 92 VAL A O 1
ATOM 732 N N . TYR A 1 93 ? -6.023 1.889 16.248 1.00 93.50 93 TYR A N 1
ATOM 733 C CA . TYR A 1 93 ? -4.601 1.606 16.458 1.00 93.50 93 TYR A CA 1
ATOM 734 C C . TYR A 1 93 ? -4.325 0.160 16.884 1.00 93.50 93 TYR A C 1
ATOM 736 O O . TYR A 1 93 ? -3.170 -0.267 16.850 1.00 93.50 93 TYR A O 1
ATOM 744 N N . TYR A 1 94 ? -5.350 -0.609 17.268 1.00 89.88 94 TYR A N 1
ATOM 745 C CA . TYR A 1 94 ? -5.192 -2.001 17.686 1.00 89.88 94 TYR A CA 1
ATOM 746 C C . TYR A 1 94 ? -5.567 -2.954 16.537 1.00 89.88 94 TYR A C 1
ATOM 748 O O . TYR A 1 94 ? -6.754 -3.096 16.229 1.00 89.88 94 TYR A O 1
ATOM 756 N N . PRO A 1 95 ? -4.596 -3.678 15.937 1.00 90.38 95 PRO A N 1
ATOM 757 C CA . PRO A 1 95 ? -4.840 -4.522 14.762 1.00 90.38 95 PRO A CA 1
ATOM 758 C C . PRO A 1 95 ? -5.935 -5.561 14.979 1.00 90.38 95 PRO A C 1
ATOM 760 O O . PRO A 1 95 ? -6.760 -5.771 14.100 1.00 90.38 95 PRO A O 1
ATOM 763 N N . SER A 1 96 ? -5.973 -6.174 16.164 1.00 89.12 96 SER A N 1
ATOM 764 C CA . SER A 1 96 ? -6.978 -7.179 16.510 1.00 89.12 96 SER A CA 1
ATOM 765 C C . SER A 1 96 ? -8.395 -6.611 16.506 1.00 89.12 96 SER A C 1
ATOM 767 O O . SER A 1 96 ? -9.296 -7.274 16.012 1.00 89.12 96 SER A O 1
ATOM 769 N N . ARG A 1 97 ? -8.597 -5.383 17.008 1.00 91.88 97 ARG A N 1
ATOM 770 C CA . ARG A 1 97 ? -9.930 -4.763 17.047 1.00 91.88 97 ARG A CA 1
ATOM 771 C C . ARG A 1 97 ? -10.404 -4.390 15.646 1.00 91.88 97 ARG A C 1
ATOM 773 O O . ARG 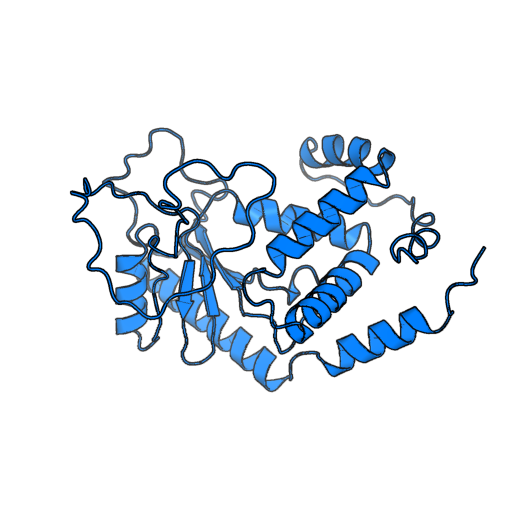A 1 97 ? -11.536 -4.689 15.291 1.00 91.88 97 ARG A O 1
ATOM 780 N N . VAL A 1 98 ? -9.513 -3.814 14.833 1.00 94.00 98 VAL A N 1
ATOM 781 C CA . VAL A 1 98 ? -9.809 -3.506 13.425 1.00 94.00 98 VAL A CA 1
ATOM 782 C C . VAL A 1 98 ? -10.122 -4.783 12.647 1.00 94.00 98 VAL A C 1
ATOM 784 O O . VAL A 1 98 ? -11.109 -4.819 11.925 1.00 94.00 98 VAL A O 1
ATOM 787 N N . ALA A 1 99 ? -9.331 -5.844 12.815 1.00 92.25 99 ALA A N 1
ATOM 788 C CA . ALA A 1 99 ? -9.572 -7.118 12.145 1.00 92.25 99 ALA A CA 1
ATOM 789 C C . ALA A 1 99 ? -10.931 -7.728 12.523 1.00 92.25 99 ALA A C 1
ATOM 791 O O . ALA A 1 99 ? -11.687 -8.086 11.625 1.00 92.25 99 ALA A O 1
ATOM 792 N N . SER A 1 100 ? -11.268 -7.791 13.819 1.00 91.81 100 SER A N 1
ATOM 793 C CA . SER A 1 100 ? -12.578 -8.281 14.268 1.00 91.81 100 SER A CA 1
ATOM 794 C C . SER A 1 100 ? -13.725 -7.446 13.697 1.00 91.81 100 SER A C 1
ATOM 796 O O . SER A 1 100 ? -14.669 -8.006 13.157 1.00 91.81 100 SER A O 1
ATOM 798 N N . PHE A 1 101 ? -13.607 -6.116 13.714 1.00 96.00 101 PHE A N 1
ATOM 799 C CA . PHE A 1 101 ? -14.618 -5.237 13.125 1.00 96.00 101 PHE A CA 1
ATOM 800 C C . PHE A 1 101 ? -14.809 -5.473 11.616 1.00 96.00 101 PHE A C 1
ATOM 802 O O . PHE A 1 101 ? -15.940 -5.550 11.135 1.00 96.00 101 PHE A O 1
ATOM 809 N N . LEU A 1 102 ? -13.719 -5.602 10.851 1.00 95.25 102 LEU A N 1
ATOM 810 C CA . LEU A 1 102 ? -13.800 -5.879 9.413 1.00 95.25 102 LEU A CA 1
ATOM 811 C C . LEU A 1 102 ? -14.430 -7.255 9.142 1.00 95.25 102 LEU A C 1
ATOM 813 O O . LEU A 1 102 ? -15.231 -7.377 8.213 1.00 95.25 102 LEU A O 1
ATOM 817 N N . GLN A 1 103 ? -14.136 -8.248 9.986 1.00 93.38 103 GLN A N 1
ATOM 818 C CA . GLN A 1 103 ? -14.748 -9.575 9.933 1.00 93.38 103 GLN A CA 1
ATOM 819 C C . GLN A 1 103 ? -16.256 -9.527 10.188 1.00 93.38 103 GLN A C 1
ATOM 821 O O . GLN A 1 103 ? -17.022 -10.111 9.419 1.00 93.38 103 GLN A O 1
ATOM 826 N N . ASP A 1 104 ? -16.695 -8.759 11.186 1.00 95.19 104 ASP A N 1
ATOM 827 C CA . ASP A 1 104 ? -18.117 -8.536 11.472 1.00 95.19 104 ASP A CA 1
ATOM 828 C C . ASP A 1 104 ? -18.839 -7.832 10.304 1.00 95.19 104 ASP A C 1
ATOM 830 O O . ASP A 1 104 ? -20.030 -8.043 10.077 1.00 95.19 104 ASP A O 1
ATOM 834 N N . CYS A 1 105 ? -18.111 -7.047 9.502 1.00 96.50 105 CYS A N 1
ATOM 835 C CA . CYS A 1 105 ? -18.608 -6.412 8.274 1.00 96.50 105 CYS A CA 1
ATOM 836 C C . CYS A 1 105 ? -18.566 -7.326 7.029 1.00 96.50 105 CYS A C 1
ATOM 838 O O . CYS A 1 105 ? -18.830 -6.862 5.909 1.00 96.50 105 CYS A O 1
ATOM 840 N N . GLY A 1 106 ? -18.220 -8.606 7.198 1.00 95.00 106 GLY A N 1
ATOM 841 C CA . GLY A 1 106 ? -18.170 -9.606 6.132 1.00 95.00 106 GLY A CA 1
ATOM 842 C C . GLY A 1 106 ? -16.914 -9.552 5.258 1.00 95.00 106 GLY A C 1
ATOM 843 O O . GLY A 1 106 ? -16.962 -10.023 4.123 1.00 95.00 106 GLY A O 1
ATOM 844 N N . LEU A 1 107 ? -15.821 -8.950 5.739 1.00 94.19 107 LEU A N 1
ATOM 845 C CA . LEU A 1 107 ? -14.508 -9.020 5.092 1.00 94.19 107 LEU A CA 1
ATOM 846 C C . LEU A 1 107 ? -13.661 -10.083 5.789 1.00 94.19 107 LEU A C 1
ATOM 848 O O . LEU A 1 107 ? -13.443 -10.012 6.993 1.00 94.19 107 LEU A O 1
ATOM 852 N N . ASP A 1 108 ? -13.164 -11.058 5.037 1.00 91.06 108 ASP A N 1
ATOM 853 C CA . ASP A 1 108 ? -12.314 -12.120 5.578 1.00 91.06 108 ASP A CA 1
ATOM 854 C C . ASP A 1 108 ? -10.830 -11.808 5.360 1.00 91.06 108 ASP A C 1
ATOM 856 O O . ASP A 1 108 ? -10.446 -11.131 4.398 1.00 91.06 108 ASP A O 1
ATOM 860 N N . GLY A 1 109 ? -9.980 -12.291 6.262 1.00 86.44 109 GLY A N 1
ATOM 861 C CA . GLY A 1 109 ? -8.563 -11.975 6.237 1.00 86.44 109 GLY A CA 1
ATOM 862 C C . GLY A 1 109 ? -7.738 -12.662 7.314 1.00 86.44 109 GLY A C 1
ATOM 863 O O . GLY A 1 109 ? -8.234 -13.316 8.228 1.00 86.44 109 GLY A O 1
ATOM 864 N N . VAL A 1 110 ? -6.428 -12.487 7.198 1.00 80.25 110 VAL A N 1
ATOM 865 C CA . VAL A 1 110 ? -5.432 -13.019 8.118 1.00 80.25 110 VAL A CA 1
ATOM 866 C C . VAL A 1 110 ? -4.614 -11.860 8.670 1.00 80.25 110 VAL A C 1
ATOM 868 O O . VAL A 1 110 ? -4.083 -11.021 7.940 1.00 80.25 110 VAL A O 1
ATOM 871 N N . ILE A 1 111 ? -4.468 -11.826 9.993 1.00 72.69 111 ILE A N 1
ATOM 872 C CA . ILE A 1 111 ? -3.435 -11.011 10.624 1.00 72.69 111 ILE A CA 1
ATOM 873 C C . ILE A 1 111 ? -2.133 -11.780 10.450 1.00 72.69 111 ILE A C 1
ATOM 875 O O . ILE A 1 111 ? -1.998 -12.883 10.986 1.00 72.69 111 ILE A O 1
ATOM 879 N N . GLN A 1 112 ? -1.165 -11.215 9.725 1.00 64.56 112 GLN A N 1
ATOM 880 C CA . GLN A 1 112 ? 0.181 -11.773 9.757 1.00 64.56 112 GLN A CA 1
ATOM 881 C C . GLN A 1 112 ? 0.677 -11.681 11.198 1.00 64.56 112 GLN A C 1
ATOM 883 O O . GLN A 1 112 ? 0.980 -10.597 11.701 1.00 64.56 112 GLN A O 1
ATOM 888 N N . SER A 1 113 ? 0.709 -12.823 11.888 1.00 53.75 113 SER A N 1
ATOM 889 C CA . SER A 1 113 ? 1.304 -12.887 13.213 1.00 53.75 113 SER A CA 1
ATOM 890 C C . SER A 1 113 ? 2.733 -12.367 13.093 1.00 53.75 113 SER A C 1
ATOM 892 O O . SER A 1 113 ? 3.490 -12.797 12.222 1.00 53.75 113 SER A O 1
ATOM 894 N N . ALA A 1 114 ? 3.123 -11.473 13.999 1.00 53.31 114 ALA A N 1
ATOM 895 C CA . ALA A 1 114 ? 4.506 -11.035 14.193 1.00 53.31 114 ALA A CA 1
ATOM 896 C C . ALA A 1 114 ? 5.507 -12.205 14.309 1.00 53.31 114 ALA A C 1
ATOM 898 O O . ALA A 1 114 ? 6.718 -12.019 14.212 1.00 53.31 114 ALA A O 1
ATOM 899 N N . GLU A 1 115 ? 4.994 -13.414 14.532 1.00 46.91 115 GLU A N 1
ATOM 900 C CA . GLU A 1 115 ? 5.718 -14.672 14.611 1.00 46.91 115 GLU A CA 1
ATOM 901 C C . GLU A 1 115 ? 6.212 -15.218 13.262 1.00 46.91 115 GLU A C 1
ATOM 903 O O . GLU A 1 115 ? 6.744 -16.330 13.245 1.00 46.91 115 GLU A O 1
ATOM 908 N N . VAL A 1 116 ? 6.096 -14.478 12.147 1.00 47.84 116 VAL A N 1
ATOM 909 C CA . VAL A 1 116 ? 6.759 -14.832 10.878 1.00 47.84 116 VAL A CA 1
ATOM 910 C C . VAL A 1 116 ? 8.270 -14.939 11.099 1.00 47.84 116 VAL A C 1
ATOM 912 O O . VAL A 1 116 ? 9.004 -13.954 11.097 1.00 47.84 116 VAL A O 1
ATOM 915 N N . GLN A 1 117 ? 8.696 -16.184 11.322 1.00 45.66 117 GLN A N 1
ATOM 916 C CA . GLN A 1 117 ? 10.022 -16.756 11.126 1.00 45.66 117 GLN A CA 1
ATOM 917 C C . GLN A 1 117 ? 11.178 -15.788 11.370 1.00 45.66 117 GLN A C 1
ATOM 919 O O . GLN A 1 117 ? 12.057 -15.625 10.517 1.00 45.66 117 GLN A O 1
ATOM 924 N N . ARG A 1 118 ? 11.267 -15.190 12.566 1.00 43.50 118 ARG A N 1
ATOM 925 C CA . ARG A 1 118 ? 12.606 -14.803 12.998 1.00 43.50 118 ARG A CA 1
ATOM 926 C C . ARG A 1 118 ? 13.430 -16.091 12.955 1.00 43.50 118 ARG A C 1
ATOM 928 O O . ARG A 1 118 ? 13.072 -17.074 13.607 1.00 43.50 118 ARG A O 1
ATOM 935 N N . ARG A 1 119 ? 14.510 -16.099 12.163 1.00 46.50 119 ARG A N 1
ATOM 936 C CA . ARG A 1 119 ? 15.606 -17.091 12.193 1.00 46.50 119 ARG A CA 1
ATOM 937 C C . ARG A 1 119 ? 16.321 -17.069 13.560 1.00 46.50 119 ARG A C 1
ATOM 939 O O . ARG A 1 119 ? 17.540 -17.199 13.642 1.00 46.50 119 ARG A O 1
ATOM 946 N N . ASP A 1 120 ? 15.574 -16.880 14.640 1.00 41.72 120 ASP A N 1
ATOM 947 C CA . ASP A 1 120 ? 16.027 -16.813 16.017 1.00 41.72 120 ASP A CA 1
ATOM 948 C C . ASP A 1 120 ? 16.238 -18.248 16.487 1.00 41.72 120 ASP A C 1
ATOM 950 O O . ASP A 1 120 ? 15.458 -18.823 17.242 1.00 41.72 120 ASP A O 1
ATOM 954 N N . GLY A 1 121 ? 17.279 -18.863 15.930 1.00 45.78 121 GLY A N 1
ATOM 955 C CA . GLY A 1 121 ? 17.634 -20.238 16.220 1.00 45.78 121 GLY A CA 1
ATOM 956 C C . GLY A 1 121 ? 18.398 -20.937 15.107 1.00 45.78 121 GLY A C 1
ATOM 957 O O . GLY A 1 121 ? 18.077 -22.079 14.805 1.00 45.78 121 GLY A O 1
ATOM 958 N N . ILE A 1 122 ? 19.428 -20.316 14.525 1.00 47.81 122 ILE A N 1
ATOM 959 C CA . ILE A 1 122 ? 20.621 -21.107 14.195 1.00 47.81 122 ILE A CA 1
ATOM 960 C C . ILE A 1 122 ? 21.583 -20.908 15.370 1.00 47.81 122 ILE A C 1
ATOM 962 O O . ILE A 1 122 ? 22.294 -19.900 15.408 1.00 47.81 122 ILE A O 1
ATOM 966 N N . PRO A 1 123 ? 21.565 -21.778 16.395 1.00 47.59 123 PRO A N 1
ATOM 967 C CA . PRO A 1 123 ? 22.470 -21.650 17.518 1.00 47.59 123 PRO A CA 1
ATOM 968 C C . PRO A 1 123 ? 23.870 -22.044 17.040 1.00 47.59 123 PRO A C 1
ATOM 970 O O . PRO A 1 123 ? 24.119 -23.205 16.742 1.00 47.59 123 PRO A O 1
ATOM 973 N N . GLY A 1 124 ? 24.780 -21.070 16.998 1.00 54.22 124 GLY A N 1
ATOM 974 C CA . GLY A 1 124 ? 26.221 -21.311 17.078 1.00 54.22 124 GLY A CA 1
ATOM 975 C C . GLY A 1 124 ? 26.963 -21.576 15.763 1.00 54.22 124 GLY A C 1
ATOM 976 O O . GLY A 1 124 ? 26.908 -22.658 15.201 1.00 54.22 124 GLY A O 1
ATOM 977 N N . GLY A 1 125 ? 27.775 -20.592 15.362 1.00 50.06 125 GLY A N 1
ATOM 978 C CA . GLY A 1 125 ? 29.114 -20.829 14.813 1.00 50.06 125 GLY A CA 1
ATOM 979 C C . GLY A 1 125 ? 29.219 -21.523 13.458 1.00 50.06 125 GLY A C 1
ATOM 980 O O . GLY A 1 125 ? 29.784 -22.606 13.380 1.00 50.06 125 GLY A O 1
ATOM 981 N N . TRP A 1 126 ? 28.812 -20.857 12.377 1.00 46.91 126 TRP A N 1
ATOM 982 C CA . TRP A 1 126 ? 29.254 -21.271 11.044 1.00 46.91 126 TRP A CA 1
ATOM 983 C C . TRP A 1 126 ? 30.721 -20.882 10.903 1.00 46.91 126 TRP A C 1
ATOM 985 O O . TRP A 1 126 ? 31.050 -19.698 10.760 1.00 46.91 126 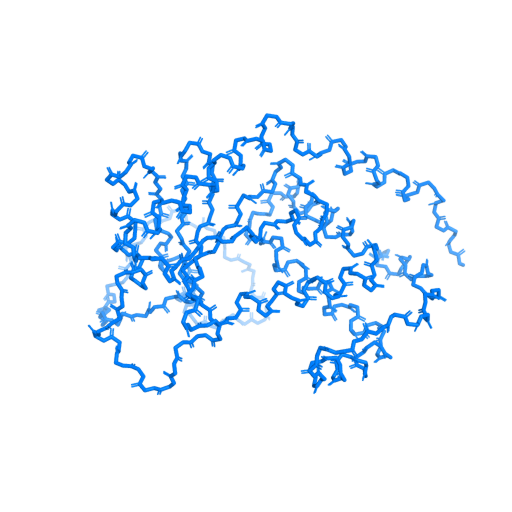TRP A O 1
ATOM 995 N N . LYS A 1 127 ? 31.622 -21.864 10.984 1.00 57.22 127 LYS A N 1
ATOM 996 C CA . LYS A 1 127 ? 32.995 -21.650 10.539 1.00 57.22 127 LYS A CA 1
ATOM 997 C C . LYS A 1 127 ? 32.942 -21.509 9.020 1.00 57.22 127 LYS A C 1
ATOM 999 O O . LYS A 1 127 ? 32.223 -22.220 8.324 1.00 57.22 127 LYS A O 1
ATOM 1004 N N . ARG A 1 128 ? 33.659 -20.517 8.495 1.00 43.59 128 ARG A N 1
ATOM 1005 C CA . ARG A 1 128 ? 33.720 -20.238 7.057 1.00 43.59 128 ARG A CA 1
ATOM 1006 C C . ARG A 1 128 ? 34.298 -21.476 6.347 1.00 43.59 128 ARG A C 1
ATOM 1008 O O . ARG A 1 128 ? 35.504 -21.678 6.412 1.00 43.59 128 ARG A O 1
ATOM 1015 N N . GLY A 1 129 ? 33.445 -22.286 5.715 1.00 63.66 129 GLY A N 1
ATOM 1016 C CA . GLY A 1 129 ? 33.842 -23.513 5.010 1.00 63.66 129 GLY A CA 1
ATOM 1017 C C . GLY A 1 129 ? 32.914 -24.716 5.200 1.00 63.66 129 GLY A C 1
ATOM 1018 O O . GLY A 1 129 ? 33.040 -25.673 4.441 1.00 63.66 129 GLY A O 1
ATOM 1019 N N . ASP A 1 130 ? 31.977 -24.677 6.151 1.00 49.34 130 ASP A N 1
ATOM 1020 C CA . ASP A 1 130 ? 31.063 -25.805 6.347 1.00 49.34 130 ASP A CA 1
ATOM 1021 C C . ASP A 1 130 ? 30.018 -25.875 5.209 1.00 49.34 130 ASP A C 1
ATOM 1023 O O . ASP A 1 130 ? 29.431 -24.845 4.848 1.00 49.34 130 ASP A O 1
ATOM 1027 N N . PRO A 1 131 ? 29.788 -27.059 4.606 1.00 58.44 131 PRO A N 1
ATOM 1028 C CA . PRO A 1 131 ? 28.754 -27.235 3.594 1.00 58.44 131 PRO A CA 1
ATOM 1029 C C . PRO A 1 131 ? 27.364 -26.983 4.202 1.00 58.44 131 PRO A C 1
ATOM 1031 O O . PRO A 1 131 ? 27.163 -27.208 5.398 1.00 58.44 131 PRO A O 1
ATOM 1034 N N . PRO A 1 132 ? 26.384 -26.515 3.405 1.00 53.88 132 PRO A N 1
ATOM 1035 C CA . PRO A 1 132 ? 25.027 -26.309 3.896 1.00 53.88 132 PRO A CA 1
ATOM 1036 C C . PRO A 1 132 ? 24.486 -27.616 4.503 1.00 53.88 132 PRO A C 1
ATOM 1038 O O . PRO A 1 132 ? 24.706 -28.682 3.919 1.00 53.88 132 PRO A O 1
ATOM 1041 N N . PRO A 1 133 ? 23.800 -27.559 5.660 1.00 51.69 133 PRO A N 1
ATOM 1042 C CA . PRO A 1 133 ? 23.316 -28.752 6.334 1.00 51.69 133 PRO A CA 1
ATOM 1043 C C . PRO A 1 133 ? 22.361 -29.499 5.406 1.00 51.69 133 PRO A C 1
ATOM 1045 O O . PRO A 1 133 ? 21.364 -28.945 4.937 1.00 51.69 133 PRO A O 1
ATOM 1048 N N . GLN A 1 134 ? 22.690 -30.758 5.128 1.00 48.75 134 GLN A N 1
ATOM 1049 C CA . GLN A 1 134 ? 21.783 -31.673 4.454 1.00 48.75 134 GLN A CA 1
ATOM 1050 C C . GLN A 1 134 ? 20.652 -32.003 5.431 1.00 48.75 134 GLN A C 1
ATOM 1052 O O . GLN A 1 134 ? 20.889 -32.312 6.598 1.00 48.75 134 GLN A O 1
ATOM 1057 N N . SER A 1 135 ? 19.413 -31.838 4.978 1.00 42.44 135 SER A N 1
ATOM 1058 C CA . SER A 1 135 ? 18.223 -32.052 5.792 1.00 42.44 135 SER A CA 1
ATOM 1059 C C . SER A 1 135 ? 18.026 -33.545 6.051 1.00 42.44 135 SER A C 1
ATOM 1061 O O . SER A 1 135 ? 17.398 -34.230 5.244 1.00 42.44 135 SER A O 1
ATOM 1063 N N . ASP A 1 136 ? 18.534 -34.041 7.175 1.00 46.75 136 ASP A N 1
ATOM 1064 C CA . ASP A 1 136 ? 18.177 -35.369 7.663 1.00 46.75 136 ASP A CA 1
ATOM 1065 C C . ASP A 1 136 ? 16.744 -35.353 8.210 1.00 46.75 136 ASP A C 1
ATOM 1067 O O . ASP A 1 136 ? 16.388 -34.610 9.127 1.00 46.75 136 ASP A O 1
ATOM 1071 N N . THR A 1 137 ? 15.911 -36.199 7.611 1.00 47.53 137 THR A N 1
ATOM 1072 C CA . THR A 1 137 ? 14.485 -36.461 7.865 1.00 47.53 137 THR A CA 1
ATOM 1073 C C . THR A 1 137 ? 14.206 -37.113 9.233 1.00 47.53 137 THR A C 1
ATOM 1075 O O . THR A 1 137 ? 13.479 -38.098 9.333 1.00 47.53 137 THR A O 1
ATOM 1078 N N . GLY A 1 138 ? 14.778 -36.580 10.315 1.00 47.88 138 GLY A N 1
ATOM 1079 C CA . GLY A 1 138 ? 14.558 -37.030 11.691 1.00 47.88 138 GLY A CA 1
ATOM 1080 C C . GLY A 1 138 ? 13.875 -35.955 12.534 1.00 47.88 138 GLY A C 1
ATOM 1081 O O . GLY A 1 138 ? 14.492 -34.960 12.907 1.00 47.88 138 GLY A O 1
ATOM 1082 N N . ALA A 1 139 ? 12.593 -36.144 12.849 1.00 37.06 139 ALA A N 1
ATOM 1083 C CA . ALA A 1 139 ? 11.797 -35.208 13.639 1.00 37.06 139 ALA A CA 1
ATOM 1084 C C . ALA A 1 139 ? 12.277 -35.134 15.104 1.00 37.06 139 ALA A C 1
ATOM 1086 O O . ALA A 1 139 ? 11.880 -35.943 15.942 1.00 37.06 139 ALA A O 1
ATOM 1087 N N . PHE A 1 140 ? 13.092 -34.132 15.439 1.00 44.81 140 PHE A N 1
ATOM 1088 C CA . PHE A 1 140 ? 13.374 -33.778 16.832 1.00 44.81 140 PHE A CA 1
ATOM 1089 C C . PHE A 1 140 ? 12.336 -32.794 17.384 1.00 44.81 140 PHE A C 1
ATOM 1091 O O . PHE A 1 140 ? 11.888 -31.862 16.714 1.00 44.81 140 PHE A O 1
ATOM 1098 N N . ARG A 1 141 ? 11.952 -33.004 18.649 1.00 39.75 141 ARG A N 1
ATOM 1099 C CA . ARG A 1 141 ? 11.005 -32.161 19.390 1.00 39.75 141 ARG A CA 1
ATOM 1100 C C . ARG A 1 141 ? 11.718 -30.889 19.863 1.00 39.75 141 ARG A C 1
ATOM 1102 O O . ARG A 1 141 ? 12.687 -30.971 20.612 1.00 39.75 141 ARG A O 1
ATOM 1109 N N . TRP A 1 142 ? 11.224 -29.729 19.434 1.00 31.72 142 TRP A N 1
ATOM 1110 C CA . TRP A 1 142 ? 11.791 -28.409 19.733 1.00 31.72 142 TRP A CA 1
ATOM 1111 C C . TRP A 1 142 ? 11.975 -28.153 21.246 1.00 31.72 142 TRP A C 1
ATOM 1113 O O . TRP A 1 142 ? 11.095 -28.521 22.035 1.00 31.72 142 TRP A O 1
ATOM 1123 N N . PRO A 1 143 ? 13.069 -27.490 21.678 1.00 42.69 143 PRO A N 1
ATOM 1124 C CA . PRO A 1 143 ? 13.241 -27.099 23.072 1.00 42.69 143 PRO A CA 1
ATOM 1125 C C . PRO A 1 143 ? 12.163 -26.094 23.501 1.00 42.69 143 PRO A C 1
ATOM 1127 O O . PRO A 1 143 ? 11.800 -25.172 22.770 1.00 42.69 143 PRO A O 1
ATOM 1130 N N . ARG A 1 144 ? 11.633 -26.279 24.716 1.00 35.56 144 ARG A N 1
ATOM 1131 C CA . ARG A 1 144 ? 10.601 -25.413 25.302 1.00 35.56 144 ARG A CA 1
ATOM 1132 C C . ARG A 1 144 ? 11.231 -24.131 25.844 1.00 35.56 144 ARG A C 1
ATOM 1134 O O . ARG A 1 144 ? 11.633 -24.076 27.005 1.00 35.56 144 ARG A O 1
ATOM 1141 N N . TYR A 1 145 ? 11.281 -23.088 25.025 1.00 42.31 145 TYR A N 1
ATOM 1142 C CA . TYR A 1 145 ? 11.600 -21.741 25.494 1.00 42.31 145 TYR A CA 1
ATOM 1143 C C . TYR A 1 145 ? 10.397 -21.145 26.240 1.00 42.31 145 TYR A C 1
ATOM 1145 O O . TYR A 1 145 ? 9.289 -21.094 25.708 1.00 42.31 145 TYR A O 1
ATOM 1153 N N . LYS A 1 146 ? 10.601 -20.669 27.475 1.00 36.69 146 LYS A N 1
ATOM 1154 C CA . LYS A 1 146 ? 9.605 -19.851 28.182 1.00 36.69 146 LYS A CA 1
ATOM 1155 C C . LYS A 1 146 ? 9.652 -18.432 27.608 1.00 36.69 146 LYS A C 1
ATOM 1157 O O . LYS A 1 146 ? 10.556 -17.670 27.936 1.00 36.69 146 LYS A O 1
ATOM 1162 N N . ARG A 1 147 ? 8.703 -18.090 26.734 1.00 48.22 147 ARG A N 1
ATOM 1163 C CA . ARG A 1 147 ? 8.517 -16.714 26.250 1.00 48.22 147 ARG A CA 1
ATOM 1164 C C . ARG A 1 147 ? 7.971 -15.844 27.382 1.00 48.22 147 ARG A C 1
ATOM 1166 O O . ARG A 1 147 ? 7.000 -16.222 28.032 1.00 48.22 147 ARG A O 1
ATOM 1173 N N . THR A 1 148 ? 8.554 -14.669 27.590 1.00 44.75 148 THR A N 1
ATOM 1174 C CA . THR A 1 148 ? 7.852 -13.574 28.262 1.00 44.75 148 THR A CA 1
ATOM 1175 C C . THR A 1 148 ? 6.926 -12.925 27.229 1.00 44.75 148 THR A C 1
ATOM 1177 O O . THR A 1 148 ? 7.400 -12.567 26.150 1.00 44.75 148 THR A O 1
ATOM 1180 N N . PRO A 1 149 ? 5.613 -12.801 27.485 1.00 45.38 149 PRO A N 1
ATOM 1181 C CA . PRO A 1 149 ? 4.700 -12.126 26.572 1.00 45.38 149 PRO A CA 1
ATOM 1182 C C . PRO A 1 149 ? 5.002 -10.625 26.598 1.00 45.38 149 PRO A C 1
ATOM 1184 O O . PRO A 1 149 ? 4.438 -9.873 27.385 1.00 45.38 149 PRO A O 1
ATOM 118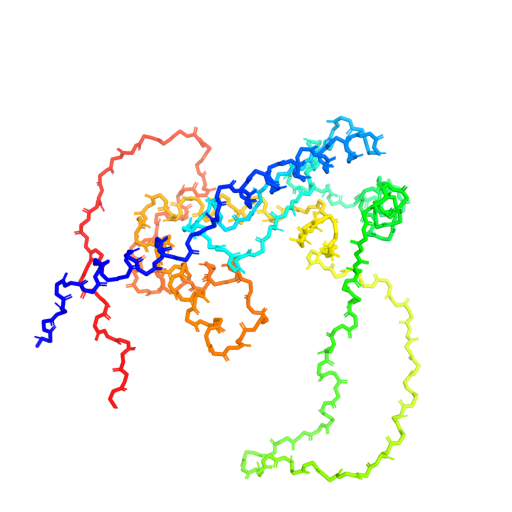7 N N . LYS A 1 150 ? 5.943 -10.179 25.765 1.00 49.56 150 LYS A N 1
ATOM 1188 C CA . LYS A 1 150 ? 6.023 -8.771 25.389 1.00 49.56 150 LYS A CA 1
ATOM 1189 C C . LYS A 1 150 ? 5.077 -8.575 24.216 1.00 49.56 150 LYS A C 1
ATOM 1191 O O . LYS A 1 150 ? 5.216 -9.238 23.192 1.00 49.56 150 LYS A O 1
ATOM 1196 N N . THR A 1 151 ? 4.130 -7.660 24.370 1.00 50.44 151 THR A N 1
ATOM 1197 C CA . THR A 1 151 ? 3.359 -7.059 23.278 1.00 50.44 151 THR A CA 1
ATOM 1198 C C . THR A 1 151 ? 4.307 -6.237 22.399 1.00 50.44 151 THR A C 1
ATOM 1200 O O . THR A 1 151 ? 4.303 -5.010 22.434 1.00 50.44 151 THR A O 1
ATOM 1203 N N . GLU A 1 152 ? 5.202 -6.899 21.662 1.00 53.31 152 GLU A N 1
ATOM 1204 C CA . GLU A 1 152 ? 5.978 -6.251 20.607 1.00 53.31 152 GLU A CA 1
ATOM 1205 C C . GLU A 1 152 ? 5.018 -5.940 19.458 1.00 53.31 152 GLU A C 1
ATOM 1207 O O . GLU A 1 152 ? 4.623 -6.814 18.690 1.00 53.31 152 GLU A O 1
ATOM 1212 N N . VAL A 1 153 ? 4.604 -4.677 19.373 1.00 53.53 153 VAL A N 1
ATOM 1213 C CA . VAL A 1 153 ? 3.866 -4.155 18.224 1.00 53.53 153 VAL A CA 1
ATOM 1214 C C . VAL A 1 153 ? 4.818 -4.181 17.029 1.00 53.53 153 VAL A C 1
ATOM 1216 O O . VAL A 1 153 ? 5.760 -3.391 16.961 1.00 53.53 153 VAL A O 1
ATOM 1219 N N . VAL A 1 154 ? 4.607 -5.106 16.090 1.00 59.62 154 VAL A N 1
ATOM 1220 C CA . VAL A 1 154 ? 5.327 -5.088 14.812 1.00 59.62 154 VAL A CA 1
ATOM 1221 C C . VAL A 1 154 ? 4.837 -3.892 14.016 1.00 59.62 154 VAL A C 1
ATOM 1223 O O . VAL A 1 154 ? 3.649 -3.764 13.727 1.00 59.62 154 VAL A O 1
ATOM 1226 N N . TYR A 1 155 ? 5.764 -2.994 13.702 1.00 61.97 155 TYR A N 1
ATOM 1227 C CA . TYR A 1 155 ? 5.480 -1.767 12.978 1.00 61.97 155 TYR A CA 1
ATOM 1228 C C . TYR A 1 155 ? 5.970 -1.863 11.519 1.00 61.97 155 TYR A C 1
ATOM 1230 O O . TYR A 1 155 ? 7.137 -2.201 11.301 1.00 61.97 155 TYR A O 1
ATOM 1238 N N . PRO A 1 156 ? 5.146 -1.485 10.522 1.00 71.75 156 PRO A N 1
ATOM 1239 C CA . PRO A 1 156 ? 3.715 -1.207 10.639 1.00 71.75 156 PRO A CA 1
ATOM 1240 C C . PRO A 1 156 ? 2.926 -2.513 10.803 1.00 71.75 156 PRO A C 1
ATOM 1242 O O . PRO A 1 156 ? 3.291 -3.537 10.227 1.00 71.75 156 PRO A O 1
ATOM 1245 N N . ALA A 1 157 ? 1.827 -2.468 11.552 1.00 82.12 157 ALA A N 1
ATOM 1246 C CA . ALA A 1 157 ? 0.903 -3.590 11.586 1.00 82.12 157 ALA A CA 1
ATOM 1247 C C . ALA A 1 157 ? 0.104 -3.604 10.277 1.00 82.12 157 ALA A C 1
ATOM 1249 O O . ALA A 1 157 ? -0.503 -2.594 9.906 1.00 82.12 157 ALA A O 1
ATOM 1250 N N . ILE A 1 158 ? 0.154 -4.732 9.570 1.00 88.88 158 ILE A N 1
ATOM 1251 C CA . ILE A 1 158 ? -0.506 -4.929 8.279 1.00 88.88 158 ILE A CA 1
ATOM 1252 C C . ILE A 1 158 ? -1.558 -6.020 8.453 1.00 88.88 158 ILE A C 1
ATOM 1254 O O . ILE A 1 158 ? -1.251 -7.118 8.919 1.00 88.88 158 ILE A O 1
ATOM 1258 N N . LEU A 1 159 ? -2.790 -5.703 8.075 1.00 91.44 159 LEU A N 1
ATOM 1259 C CA . LEU A 1 159 ? -3.889 -6.654 7.961 1.00 91.44 159 LEU A CA 1
ATOM 1260 C C . LEU A 1 159 ? -3.972 -7.114 6.507 1.00 91.44 159 LEU A C 1
ATOM 1262 O O . LEU A 1 159 ? -3.944 -6.274 5.610 1.00 91.44 159 LEU A O 1
ATOM 1266 N N . GLU A 1 160 ? -4.066 -8.416 6.256 1.00 93.44 160 GLU A N 1
ATOM 1267 C CA . GLU A 1 160 ? -4.222 -8.943 4.898 1.00 93.44 160 GLU A CA 1
ATOM 1268 C C . GLU A 1 160 ? -5.641 -9.473 4.728 1.00 93.44 160 GLU A C 1
ATOM 1270 O O . GLU A 1 160 ? -6.025 -10.439 5.379 1.00 93.44 160 GLU A O 1
ATOM 1275 N N . GLY A 1 161 ? -6.433 -8.820 3.883 1.00 93.19 161 GLY A N 1
ATOM 1276 C CA . GLY A 1 161 ? -7.771 -9.274 3.521 1.00 93.19 161 GLY A CA 1
ATOM 1277 C C . GLY A 1 161 ? -7.730 -10.141 2.269 1.00 93.19 161 GLY A C 1
ATOM 1278 O O . GLY A 1 161 ? -6.910 -9.907 1.380 1.00 93.19 161 GLY A O 1
ATOM 1279 N N . THR A 1 162 ? -8.596 -11.147 2.199 1.00 92.75 162 THR A N 1
ATOM 1280 C CA . THR A 1 162 ? -8.711 -12.070 1.058 1.00 92.75 162 THR A CA 1
ATOM 1281 C C . THR A 1 162 ? -9.992 -11.863 0.260 1.00 92.75 162 THR A C 1
ATOM 1283 O O . THR A 1 162 ? -10.006 -12.162 -0.933 1.00 92.75 162 THR A O 1
ATOM 1286 N N . THR A 1 163 ? -11.053 -11.353 0.889 1.00 90.38 163 THR A N 1
ATOM 1287 C CA . THR A 1 163 ? -12.367 -11.162 0.264 1.00 90.38 163 THR A CA 1
ATOM 1288 C C . THR A 1 163 ? -12.824 -9.700 0.351 1.00 90.38 163 THR A C 1
ATOM 1290 O O . THR A 1 163 ? -12.558 -9.033 1.354 1.00 90.38 163 THR A O 1
ATOM 1293 N N . PRO A 1 164 ? -13.528 -9.167 -0.672 1.00 91.44 164 PRO A N 1
ATOM 1294 C CA . PRO A 1 164 ? -13.847 -9.779 -1.973 1.00 91.44 164 PRO A CA 1
ATOM 1295 C C . PRO A 1 164 ? -12.650 -9.869 -2.939 1.00 91.44 164 PRO A C 1
ATOM 1297 O O . PRO A 1 164 ? -12.642 -10.724 -3.815 1.00 91.44 164 PRO A O 1
ATOM 1300 N N . GLU A 1 165 ? -11.636 -9.030 -2.751 1.00 93.12 165 GLU A N 1
ATOM 1301 C CA . GLU A 1 165 ? -10.367 -9.037 -3.484 1.00 93.12 165 GLU A CA 1
ATOM 1302 C C . GLU A 1 165 ? -9.221 -9.023 -2.465 1.00 93.12 165 GLU A C 1
ATOM 1304 O O . GLU A 1 165 ? -9.395 -8.473 -1.376 1.00 93.12 165 GLU A O 1
ATOM 1309 N N . PRO A 1 166 ? -8.040 -9.581 -2.780 1.00 94.19 166 PRO A N 1
ATOM 1310 C CA . PRO A 1 166 ? -6.909 -9.540 -1.871 1.00 94.19 166 PRO A CA 1
ATOM 1311 C C . PRO A 1 166 ? -6.385 -8.108 -1.695 1.00 94.19 166 PRO A C 1
ATOM 1313 O O . PRO A 1 166 ? -5.994 -7.448 -2.663 1.00 94.19 166 PRO A O 1
ATOM 1316 N N . PHE A 1 167 ? -6.315 -7.649 -0.447 1.00 96.12 167 PHE A N 1
ATOM 1317 C CA . PHE A 1 167 ? -5.818 -6.321 -0.087 1.00 96.12 167 PHE A CA 1
ATOM 1318 C C . PHE A 1 167 ? -4.945 -6.358 1.165 1.00 96.12 167 PHE A C 1
ATOM 1320 O O . PHE A 1 167 ? -4.994 -7.290 1.966 1.00 96.12 167 PHE A O 1
ATOM 1327 N N . ARG A 1 168 ? -4.136 -5.317 1.352 1.00 95.81 168 ARG A N 1
ATOM 1328 C CA . ARG A 1 168 ? -3.290 -5.136 2.533 1.00 95.81 168 ARG A CA 1
ATOM 1329 C C . ARG A 1 168 ? -3.614 -3.791 3.150 1.00 95.81 168 ARG A C 1
ATOM 1331 O O . ARG A 1 168 ? -3.454 -2.769 2.497 1.00 95.81 168 ARG A O 1
ATOM 1338 N N . LEU A 1 169 ? -4.067 -3.776 4.396 1.00 96.44 169 LEU A N 1
ATOM 1339 C CA . LEU A 1 169 ? -4.436 -2.565 5.117 1.00 96.44 169 LEU A CA 1
ATOM 1340 C C . LEU A 1 169 ? -3.409 -2.283 6.211 1.00 96.44 169 LEU A C 1
ATOM 1342 O O . LEU A 1 169 ? -3.304 -3.008 7.199 1.00 96.44 169 LEU A O 1
ATOM 1346 N N . SER A 1 170 ? -2.637 -1.218 6.024 1.00 95.38 170 SER A N 1
ATOM 1347 C CA . SER A 1 170 ? -1.705 -0.719 7.032 1.00 95.38 170 SER A CA 1
ATOM 1348 C C . SER A 1 170 ? -2.438 0.180 8.025 1.00 95.38 170 SER A C 1
ATOM 1350 O O . SER A 1 170 ? -3.181 1.078 7.623 1.00 95.38 170 SER A O 1
ATOM 1352 N N . LEU A 1 171 ? -2.202 -0.029 9.318 1.00 94.06 171 LEU A N 1
ATOM 1353 C CA . LEU A 1 171 ? -2.725 0.852 10.365 1.00 94.06 171 LEU A CA 1
ATOM 1354 C C . LEU A 1 171 ? -2.085 2.254 10.325 1.00 94.06 171 LEU A C 1
ATOM 1356 O O . LEU A 1 171 ? -1.037 2.427 9.686 1.00 94.06 171 LEU A O 1
ATOM 1360 N N . PRO A 1 172 ? -2.669 3.250 11.026 1.00 94.75 172 PRO A N 1
ATOM 1361 C CA . PRO A 1 172 ? -2.118 4.598 11.057 1.00 94.75 172 PRO A CA 1
ATOM 1362 C C . PRO A 1 172 ? -0.669 4.609 11.542 1.00 94.75 172 PRO A C 1
ATOM 1364 O O . PRO A 1 172 ? -0.343 4.098 12.615 1.00 94.75 172 PRO A O 1
ATOM 1367 N N . GLY A 1 173 ? 0.213 5.217 10.748 1.00 90.19 173 GLY A N 1
ATOM 1368 C CA . GLY A 1 173 ? 1.637 5.275 11.050 1.00 90.19 173 GLY A CA 1
ATOM 1369 C C . GLY A 1 173 ? 2.315 6.530 10.490 1.00 90.19 173 GLY A C 1
ATOM 1370 O O . GLY A 1 173 ? 2.020 6.941 9.366 1.00 90.19 173 GLY A O 1
ATOM 1371 N N . PRO A 1 174 ? 3.271 7.134 11.223 1.00 89.38 174 PRO A N 1
ATOM 1372 C CA . PRO A 1 174 ? 3.935 8.378 10.816 1.00 89.38 174 PRO A CA 1
ATOM 1373 C C . PRO A 1 174 ? 4.741 8.273 9.517 1.00 89.38 174 PRO A C 1
ATOM 1375 O O . PRO A 1 174 ? 4.974 9.270 8.833 1.00 89.38 174 PRO A O 1
ATOM 1378 N N . THR A 1 175 ? 5.233 7.084 9.170 1.00 90.88 175 THR A N 1
ATOM 1379 C CA . THR A 1 175 ? 6.267 6.935 8.132 1.00 90.88 175 THR A CA 1
ATOM 1380 C C . THR A 1 175 ? 5.716 6.726 6.728 1.00 90.88 175 THR A C 1
ATOM 1382 O O . THR A 1 175 ? 6.386 7.065 5.751 1.00 90.88 175 THR A O 1
ATOM 1385 N N . ILE A 1 176 ? 4.514 6.168 6.594 1.00 91.19 176 ILE A N 1
ATOM 1386 C CA . ILE A 1 176 ? 4.013 5.699 5.299 1.00 91.19 176 ILE A CA 1
ATOM 1387 C C . ILE A 1 176 ? 3.725 6.881 4.367 1.00 91.19 176 ILE A C 1
ATOM 1389 O O . ILE A 1 176 ? 4.158 6.858 3.217 1.00 91.19 176 ILE A O 1
ATOM 1393 N N . ARG A 1 177 ? 3.101 7.957 4.862 1.00 90.19 177 ARG A N 1
ATOM 1394 C CA . ARG A 1 177 ? 2.839 9.160 4.055 1.00 90.19 177 ARG A CA 1
ATOM 1395 C C . ARG A 1 177 ? 4.127 9.812 3.547 1.00 90.19 177 ARG A C 1
ATOM 1397 O O . ARG A 1 177 ? 4.225 10.157 2.372 1.00 90.19 177 ARG A O 1
ATOM 1404 N N . HIS A 1 178 ? 5.142 9.919 4.405 1.00 91.38 178 HIS A N 1
ATOM 1405 C CA . HIS A 1 178 ? 6.460 10.437 4.024 1.00 91.38 178 HIS A CA 1
ATOM 1406 C C . HIS A 1 178 ? 7.130 9.557 2.962 1.00 91.38 178 HIS A C 1
ATOM 1408 O O . HIS A 1 178 ? 7.693 10.075 1.998 1.00 91.38 178 HIS A O 1
ATOM 1414 N N . LYS A 1 179 ? 7.017 8.229 3.097 1.00 94.00 179 LYS A N 1
ATOM 1415 C CA . LYS A 1 179 ? 7.496 7.259 2.105 1.00 94.00 179 LYS A CA 1
ATOM 1416 C C . LYS A 1 179 ? 6.791 7.437 0.753 1.00 94.00 179 LYS A C 1
ATOM 1418 O O . LYS A 1 179 ? 7.464 7.478 -0.270 1.00 94.00 179 LYS A O 1
ATOM 1423 N N . MET A 1 180 ? 5.469 7.602 0.734 1.00 95.38 180 MET A N 1
ATOM 1424 C CA . MET A 1 180 ? 4.721 7.828 -0.511 1.00 95.38 180 MET A CA 1
ATOM 1425 C C . MET A 1 180 ? 5.074 9.166 -1.165 1.00 95.38 180 MET A C 1
ATOM 1427 O O . MET A 1 180 ? 5.276 9.225 -2.376 1.00 95.38 180 MET A O 1
ATOM 1431 N N . ASN A 1 181 ? 5.244 10.227 -0.371 1.00 93.25 181 ASN A N 1
ATOM 1432 C CA . ASN A 1 181 ? 5.712 11.515 -0.882 1.00 93.25 181 ASN A CA 1
ATOM 1433 C C . ASN A 1 181 ? 7.118 11.404 -1.496 1.00 93.25 181 ASN A C 1
ATOM 1435 O O . ASN A 1 181 ? 7.367 11.919 -2.584 1.00 93.25 181 ASN A O 1
ATOM 1439 N N . LEU A 1 182 ? 8.026 10.669 -0.843 1.00 94.56 182 LEU A N 1
ATOM 1440 C CA . LEU A 1 182 ? 9.353 10.374 -1.385 1.00 94.56 182 LEU A CA 1
ATOM 1441 C C . LEU A 1 182 ? 9.248 9.673 -2.747 1.00 94.56 182 LEU A C 1
ATOM 1443 O O . LEU A 1 182 ? 9.893 10.098 -3.704 1.00 94.56 182 LEU A O 1
ATOM 1447 N N . PHE A 1 183 ? 8.412 8.637 -2.856 1.00 96.31 183 PHE A N 1
ATOM 1448 C CA . PHE A 1 183 ? 8.209 7.917 -4.114 1.00 96.31 183 PHE A CA 1
ATOM 1449 C C . PHE A 1 183 ? 7.684 8.833 -5.217 1.00 96.31 183 PHE A C 1
ATOM 1451 O O . PHE A 1 183 ? 8.208 8.818 -6.329 1.00 96.31 183 PHE A O 1
ATOM 1458 N N . HIS A 1 184 ? 6.711 9.683 -4.895 1.00 94.44 184 HIS A N 1
ATOM 1459 C CA . HIS A 1 184 ? 6.140 10.636 -5.837 1.00 94.44 184 HIS A CA 1
ATOM 1460 C C . HIS A 1 184 ? 7.178 11.648 -6.346 1.00 94.44 184 HIS A C 1
ATOM 1462 O O . HIS A 1 184 ? 7.292 11.872 -7.553 1.00 94.44 184 HIS A O 1
ATOM 1468 N N . VAL A 1 185 ? 7.980 12.230 -5.448 1.00 92.88 185 VAL A N 1
ATOM 1469 C CA . VAL A 1 185 ? 9.032 13.196 -5.808 1.00 92.88 185 VAL A CA 1
ATOM 1470 C C . VAL A 1 185 ? 10.073 12.556 -6.731 1.00 92.88 185 VAL A C 1
ATOM 1472 O O . VAL A 1 185 ? 10.419 13.133 -7.765 1.00 92.88 185 VAL A O 1
ATOM 1475 N N . TYR A 1 186 ? 10.536 11.345 -6.411 1.00 93.94 186 TYR A N 1
ATOM 1476 C CA . TYR A 1 186 ? 11.508 10.635 -7.246 1.00 93.94 186 TYR A CA 1
ATOM 1477 C C . TYR A 1 186 ? 10.918 10.180 -8.584 1.00 93.94 186 TYR A C 1
ATOM 1479 O O . TYR A 1 186 ? 11.577 10.325 -9.614 1.00 93.94 186 TYR A O 1
ATOM 1487 N N . GLY A 1 187 ? 9.676 9.692 -8.593 1.00 93.56 187 GLY A N 1
ATOM 1488 C CA . GLY A 1 187 ? 8.975 9.290 -9.812 1.00 93.56 187 GLY A CA 1
ATOM 1489 C C . GLY A 1 187 ? 8.742 10.460 -10.770 1.00 93.56 187 GLY A C 1
ATOM 1490 O O . GLY A 1 187 ? 8.934 10.316 -11.974 1.00 93.56 187 GLY A O 1
ATOM 1491 N N . ARG A 1 188 ? 8.417 11.653 -10.250 1.00 92.75 188 ARG A N 1
ATOM 1492 C CA . ARG A 1 188 ? 8.299 12.876 -11.066 1.00 92.75 188 ARG A CA 1
ATOM 1493 C C . ARG A 1 188 ? 9.630 13.335 -11.640 1.00 92.75 188 ARG A C 1
ATOM 1495 O O . ARG A 1 188 ? 9.670 13.863 -12.747 1.00 92.75 188 ARG A O 1
ATOM 1502 N N . ARG A 1 189 ? 10.715 13.163 -10.886 1.00 91.44 189 ARG A N 1
ATOM 1503 C CA . ARG A 1 189 ? 12.056 13.569 -11.311 1.00 91.44 189 ARG A CA 1
ATOM 1504 C C . ARG A 1 189 ? 12.649 12.622 -12.353 1.00 91.44 189 ARG A C 1
ATOM 1506 O O . ARG A 1 189 ? 13.370 13.073 -13.239 1.00 91.44 189 ARG A O 1
ATOM 1513 N N . ASN A 1 190 ? 12.371 11.327 -12.238 1.00 92.19 190 ASN A N 1
ATOM 1514 C CA . ASN A 1 190 ? 12.833 10.316 -13.175 1.00 92.19 190 ASN A CA 1
ATOM 1515 C C . ASN A 1 190 ? 11.644 9.473 -13.667 1.00 92.19 190 ASN A C 1
ATOM 1517 O O . ASN A 1 190 ? 11.299 8.488 -13.012 1.00 92.19 190 ASN A O 1
ATOM 1521 N N . PRO A 1 191 ? 11.047 9.799 -14.828 1.00 89.88 191 PRO A N 1
ATOM 1522 C CA . PRO A 1 191 ? 9.890 9.062 -15.337 1.00 89.88 191 PRO A CA 1
ATOM 1523 C C . PRO A 1 191 ? 10.205 7.584 -15.615 1.00 89.88 191 PRO A C 1
ATOM 1525 O O . PRO A 1 191 ? 9.329 6.734 -15.489 1.00 89.88 191 PRO A O 1
ATOM 1528 N N . HIS A 1 192 ? 11.466 7.242 -15.908 1.00 91.88 192 HIS A N 1
ATOM 1529 C CA . HIS A 1 192 ? 11.876 5.853 -16.129 1.00 91.88 192 HIS A CA 1
ATOM 1530 C C . HIS A 1 192 ? 11.872 5.014 -14.847 1.00 91.88 192 HIS A C 1
ATOM 1532 O O . HIS A 1 192 ? 11.790 3.790 -14.930 1.00 91.88 192 HIS A O 1
ATOM 1538 N N . LEU A 1 193 ? 11.926 5.641 -13.664 1.00 94.38 193 LEU A N 1
ATOM 1539 C CA . LEU A 1 193 ? 11.877 4.928 -12.386 1.00 94.38 193 LEU A CA 1
ATOM 1540 C C . LEU A 1 193 ? 10.583 4.112 -12.261 1.00 94.38 193 LEU A C 1
ATOM 1542 O O . LEU A 1 193 ? 10.639 2.966 -11.826 1.00 94.38 193 LEU A O 1
ATOM 1546 N N . ARG A 1 194 ? 9.444 4.668 -12.695 1.00 95.75 194 ARG A N 1
ATOM 1547 C CA . ARG A 1 194 ? 8.136 3.994 -12.643 1.00 95.75 194 ARG A CA 1
ATOM 1548 C C . ARG A 1 194 ? 8.134 2.702 -13.457 1.00 95.75 194 ARG A C 1
ATOM 1550 O O . ARG A 1 194 ? 7.769 1.642 -12.948 1.00 95.75 194 ARG A O 1
ATOM 1557 N N . LEU A 1 195 ? 8.625 2.779 -14.694 1.00 96.06 195 LEU A N 1
ATOM 1558 C CA . LEU A 1 195 ? 8.747 1.622 -15.576 1.00 96.06 195 LEU A CA 1
ATOM 1559 C C . LEU A 1 195 ? 9.729 0.587 -15.003 1.00 96.06 195 LEU A C 1
ATOM 1561 O O . LEU A 1 195 ? 9.422 -0.600 -14.972 1.00 96.06 195 LEU A O 1
ATOM 1565 N N . MET A 1 196 ? 10.879 1.027 -14.481 1.00 96.50 196 MET A N 1
ATOM 1566 C CA . MET A 1 196 ? 11.885 0.135 -13.891 1.00 96.50 196 MET A CA 1
ATOM 1567 C C . MET A 1 196 ? 11.379 -0.618 -12.658 1.00 96.50 196 MET A C 1
ATOM 1569 O O . MET A 1 196 ? 11.654 -1.810 -12.537 1.00 96.50 196 MET A O 1
ATOM 1573 N N . ILE A 1 197 ? 10.645 0.048 -11.756 1.00 97.44 197 ILE A N 1
ATOM 1574 C CA . ILE A 1 197 ? 10.022 -0.609 -10.594 1.00 97.44 197 ILE A CA 1
ATOM 1575 C C . ILE A 1 197 ? 9.120 -1.747 -11.080 1.00 97.44 197 ILE A C 1
ATOM 1577 O O . ILE A 1 197 ? 9.205 -2.861 -10.572 1.00 97.44 197 ILE A O 1
ATOM 1581 N N . SER A 1 198 ? 8.315 -1.482 -12.106 1.00 97.69 198 SER A N 1
ATOM 1582 C CA . SER A 1 198 ? 7.357 -2.437 -12.666 1.00 97.69 198 SER A CA 1
ATOM 1583 C C . SER A 1 198 ? 8.047 -3.630 -13.319 1.00 97.69 198 SER A C 1
ATOM 1585 O O . SER A 1 198 ? 7.757 -4.771 -12.972 1.00 97.69 198 SER A O 1
ATOM 1587 N N . LEU A 1 199 ? 9.042 -3.388 -14.174 1.00 97.88 199 LEU A N 1
ATOM 1588 C CA . LEU A 1 199 ? 9.818 -4.452 -14.819 1.00 97.88 199 LEU A CA 1
ATOM 1589 C C . LEU A 1 199 ? 10.553 -5.335 -13.813 1.00 97.88 199 LEU A C 1
ATOM 1591 O O . LEU A 1 199 ? 10.520 -6.557 -13.929 1.00 97.88 199 LEU A O 1
ATOM 1595 N N . ILE A 1 200 ? 11.218 -4.732 -12.822 1.00 97.62 200 ILE A N 1
ATOM 1596 C CA . ILE A 1 200 ? 11.951 -5.507 -11.819 1.00 97.62 200 ILE A CA 1
ATOM 1597 C C . ILE A 1 200 ? 10.971 -6.286 -10.947 1.00 97.62 200 ILE A C 1
ATOM 1599 O O . ILE A 1 200 ? 11.260 -7.425 -10.595 1.00 97.62 200 ILE A O 1
ATOM 1603 N N . TYR A 1 201 ? 9.794 -5.734 -10.648 1.00 97.62 201 TYR A N 1
ATOM 1604 C CA . TYR A 1 201 ? 8.766 -6.471 -9.925 1.00 97.62 201 TYR A CA 1
ATOM 1605 C C . TYR A 1 201 ? 8.262 -7.684 -10.718 1.00 97.62 201 TYR A C 1
ATOM 1607 O O . TYR A 1 201 ? 8.236 -8.786 -10.171 1.00 97.62 201 TYR A O 1
ATOM 1615 N N . VAL A 1 202 ? 7.946 -7.521 -12.010 1.00 97.44 202 VAL A N 1
ATOM 1616 C CA . VAL A 1 202 ? 7.582 -8.634 -12.909 1.00 97.44 202 VAL A CA 1
ATOM 1617 C C . VAL A 1 202 ? 8.685 -9.687 -12.940 1.00 97.44 202 VAL A C 1
ATOM 1619 O O . VAL A 1 202 ? 8.410 -10.869 -12.742 1.00 97.44 202 VAL A O 1
ATOM 1622 N N . TRP A 1 203 ? 9.937 -9.260 -13.117 1.00 97.19 203 TRP A N 1
ATOM 1623 C CA . TRP A 1 203 ? 11.093 -10.150 -13.113 1.00 97.19 203 TRP A CA 1
ATOM 1624 C C . TRP A 1 203 ? 11.197 -10.919 -11.792 1.00 97.19 203 TRP A C 1
ATOM 1626 O O . TRP A 1 203 ? 11.214 -12.142 -11.791 1.00 97.19 203 TRP A O 1
ATOM 1636 N N . MET A 1 204 ? 11.161 -10.253 -10.637 1.00 96.94 204 MET A N 1
ATOM 1637 C CA . MET A 1 204 ? 11.198 -10.933 -9.336 1.00 96.94 204 MET A CA 1
ATOM 1638 C C . MET A 1 204 ? 10.075 -11.967 -9.177 1.00 96.94 204 MET A C 1
ATOM 1640 O O . MET A 1 204 ? 10.298 -13.053 -8.637 1.00 96.94 204 MET A O 1
ATOM 1644 N N . ARG A 1 205 ? 8.878 -11.654 -9.682 1.00 95.62 205 ARG A N 1
ATOM 1645 C CA . ARG A 1 205 ? 7.721 -12.552 -9.634 1.00 95.62 205 ARG A CA 1
ATOM 1646 C C . ARG A 1 205 ? 7.885 -13.751 -10.564 1.00 95.62 205 ARG A C 1
ATOM 1648 O O . ARG A 1 205 ? 7.504 -14.846 -10.157 1.00 95.62 205 ARG A O 1
ATOM 1655 N N . SER A 1 206 ? 8.527 -13.601 -11.725 1.00 95.75 206 SER A N 1
ATOM 1656 C CA . SER A 1 206 ? 8.852 -14.738 -12.600 1.00 95.75 206 SER A CA 1
ATOM 1657 C C . SER A 1 206 ? 9.858 -15.709 -11.971 1.00 95.75 206 SER A C 1
ATOM 1659 O O . SER A 1 206 ? 9.844 -16.890 -12.296 1.00 95.75 206 SER A O 1
ATOM 1661 N N . TRP A 1 207 ? 10.692 -15.241 -11.033 1.00 96.38 207 TRP A N 1
ATOM 1662 C CA . TRP A 1 207 ? 11.579 -16.089 -10.219 1.00 96.38 207 TRP A CA 1
ATOM 1663 C C . TRP A 1 207 ? 10.902 -16.678 -8.972 1.00 96.38 207 TRP A C 1
ATOM 1665 O O . TRP A 1 207 ? 11.555 -17.341 -8.169 1.00 96.38 207 TRP A O 1
ATOM 1675 N N . GLY A 1 208 ? 9.608 -16.421 -8.764 1.00 94.19 208 GLY A N 1
ATOM 1676 C CA . GLY A 1 208 ? 8.875 -16.893 -7.589 1.00 94.19 208 GLY A CA 1
ATOM 1677 C C . GLY A 1 208 ? 9.200 -16.144 -6.291 1.00 94.19 208 GLY A C 1
ATOM 1678 O O . GLY A 1 208 ? 8.774 -16.576 -5.220 1.00 94.19 208 GLY A O 1
ATOM 1679 N N . VAL A 1 209 ? 9.907 -15.009 -6.349 1.00 94.00 209 VAL A N 1
ATOM 1680 C CA . VAL A 1 209 ? 10.241 -14.213 -5.158 1.00 94.00 209 VAL A CA 1
ATOM 1681 C C . VAL A 1 209 ? 9.011 -13.419 -4.712 1.00 94.00 209 VAL A C 1
ATOM 1683 O O . VAL A 1 209 ? 8.670 -12.385 -5.290 1.00 94.00 209 VAL A O 1
ATOM 1686 N N . LYS A 1 210 ? 8.323 -13.902 -3.669 1.00 90.12 210 LYS A N 1
ATOM 1687 C CA . LYS A 1 210 ? 7.074 -13.290 -3.171 1.00 90.12 210 LYS A CA 1
ATOM 1688 C C . LYS A 1 210 ? 7.260 -12.294 -2.026 1.00 90.12 210 LYS A C 1
ATOM 1690 O O . LYS A 1 210 ? 6.402 -11.433 -1.839 1.00 90.12 210 LYS A O 1
ATOM 1695 N N . GLU A 1 211 ? 8.376 -12.392 -1.310 1.00 88.25 211 GLU A N 1
ATOM 1696 C CA . GLU A 1 211 ? 8.648 -11.678 -0.052 1.00 88.25 211 GLU A CA 1
ATOM 1697 C C . GLU A 1 211 ? 8.886 -10.172 -0.237 1.00 88.25 211 GLU A C 1
ATOM 1699 O O . GLU A 1 211 ? 8.689 -9.385 0.688 1.00 88.25 211 GLU A O 1
ATOM 1704 N N . MET A 1 212 ? 9.301 -9.739 -1.433 1.00 92.94 212 MET A N 1
ATOM 1705 C CA . MET A 1 212 ? 9.607 -8.333 -1.677 1.00 92.94 212 MET A CA 1
ATOM 1706 C C . MET A 1 212 ? 8.366 -7.558 -2.124 1.00 92.94 212 MET A C 1
ATOM 1708 O O . MET A 1 212 ? 7.760 -7.847 -3.163 1.00 92.94 212 MET A O 1
ATOM 1712 N N . SER A 1 213 ? 8.007 -6.542 -1.336 1.00 93.44 213 SER A N 1
ATOM 1713 C CA . SER A 1 213 ? 6.946 -5.598 -1.690 1.00 93.44 213 SER A CA 1
ATOM 1714 C C . SER A 1 213 ? 7.410 -4.617 -2.782 1.00 93.44 213 SER A C 1
ATOM 1716 O O . SER A 1 213 ? 8.600 -4.268 -2.813 1.00 93.44 213 SER A O 1
ATOM 1718 N N . PRO A 1 214 ? 6.503 -4.103 -3.638 1.00 95.50 214 PRO A N 1
ATOM 1719 C CA . PRO A 1 214 ? 6.864 -3.091 -4.635 1.00 95.50 214 PRO A CA 1
ATOM 1720 C C . PRO A 1 214 ? 7.435 -1.810 -3.998 1.00 95.50 214 PRO A C 1
ATOM 1722 O O . PRO A 1 214 ? 8.377 -1.212 -4.521 1.00 95.50 214 PRO A O 1
ATOM 1725 N N . GLY A 1 215 ? 6.952 -1.427 -2.810 1.00 95.62 215 GLY A N 1
ATOM 1726 C CA . GLY A 1 215 ? 7.487 -0.287 -2.062 1.00 95.62 215 GLY A CA 1
ATOM 1727 C C . GLY A 1 215 ? 8.935 -0.493 -1.597 1.00 95.62 215 GLY A C 1
ATOM 1728 O O . GLY A 1 215 ? 9.745 0.433 -1.666 1.00 95.62 215 GLY A O 1
ATOM 1729 N N . THR A 1 216 ? 9.297 -1.708 -1.171 1.00 95.38 216 THR A N 1
ATOM 1730 C CA . THR A 1 216 ? 10.689 -2.056 -0.827 1.00 95.38 216 THR A CA 1
ATOM 1731 C C . THR A 1 216 ? 11.594 -1.932 -2.051 1.00 95.38 216 THR A C 1
ATOM 1733 O O . THR A 1 216 ? 12.673 -1.346 -1.967 1.00 95.38 216 THR A O 1
ATOM 1736 N N . LEU A 1 217 ? 11.134 -2.426 -3.201 1.00 96.19 217 LEU A N 1
ATOM 1737 C CA . LEU A 1 217 ? 11.860 -2.322 -4.463 1.00 96.19 217 LEU A CA 1
ATOM 1738 C C . LEU A 1 217 ? 12.064 -0.859 -4.893 1.00 96.19 217 LEU A C 1
ATOM 1740 O O . LEU A 1 217 ? 13.168 -0.482 -5.289 1.00 96.19 217 LEU A O 1
ATOM 1744 N N . CYS A 1 218 ? 11.039 -0.016 -4.745 1.00 97.00 218 CYS A N 1
ATOM 1745 C CA . CYS A 1 218 ? 11.140 1.420 -4.999 1.00 97.00 218 CYS A CA 1
ATOM 1746 C C . CYS A 1 218 ? 12.245 2.071 -4.145 1.00 97.00 218 CYS A C 1
ATOM 1748 O O . CYS A 1 218 ? 13.107 2.772 -4.677 1.00 97.00 218 CYS A O 1
ATOM 1750 N N . LEU A 1 219 ? 12.303 1.770 -2.840 1.00 96.81 219 LEU A N 1
ATOM 1751 C CA . LEU A 1 219 ? 13.370 2.263 -1.956 1.00 96.81 219 LEU A CA 1
ATOM 1752 C C . LEU A 1 219 ? 14.765 1.791 -2.389 1.00 96.81 219 LEU A C 1
ATOM 1754 O O . LEU A 1 219 ? 15.712 2.582 -2.361 1.00 96.81 219 LEU A O 1
ATOM 1758 N N . LEU A 1 220 ? 14.908 0.528 -2.807 1.00 96.88 220 LEU A N 1
ATOM 1759 C CA . LEU A 1 220 ? 16.180 -0.009 -3.302 1.00 96.88 220 LEU A CA 1
ATOM 1760 C C . LEU A 1 220 ? 16.646 0.716 -4.569 1.00 96.88 220 LEU A C 1
ATOM 1762 O O . LEU A 1 220 ? 17.821 1.076 -4.671 1.00 96.88 220 LEU A O 1
ATOM 1766 N N . LEU A 1 221 ? 15.733 0.989 -5.502 1.00 96.19 221 LEU A N 1
ATOM 1767 C CA . LEU A 1 221 ? 16.036 1.729 -6.726 1.00 96.19 221 LEU A CA 1
ATOM 1768 C C . LEU A 1 221 ? 16.380 3.189 -6.447 1.00 96.19 221 LEU A C 1
ATOM 1770 O O . LEU A 1 221 ? 17.380 3.686 -6.964 1.00 96.19 221 LEU A O 1
ATOM 1774 N N . ILE A 1 222 ? 15.626 3.863 -5.578 1.00 94.88 222 ILE A N 1
ATOM 1775 C CA . ILE A 1 222 ? 15.958 5.217 -5.116 1.00 94.88 222 ILE A CA 1
ATOM 1776 C C . ILE A 1 222 ? 17.372 5.233 -4.526 1.00 94.88 222 ILE A C 1
ATOM 1778 O O . ILE A 1 222 ? 18.201 6.061 -4.907 1.00 94.88 222 ILE A O 1
ATOM 1782 N N . ARG A 1 223 ? 17.696 4.271 -3.654 1.00 94.69 223 ARG A N 1
ATOM 1783 C CA . ARG A 1 223 ? 19.027 4.157 -3.050 1.00 94.69 223 ARG A CA 1
ATOM 1784 C C . ARG A 1 223 ? 20.120 3.898 -4.088 1.00 94.69 223 ARG A C 1
ATOM 1786 O O . ARG A 1 223 ? 21.212 4.459 -3.975 1.00 94.69 223 ARG A O 1
ATOM 1793 N N . PHE A 1 224 ? 19.847 3.064 -5.089 1.00 94.31 224 PHE A N 1
ATOM 1794 C CA . PHE A 1 224 ? 20.755 2.820 -6.207 1.00 94.31 224 PHE A CA 1
ATOM 1795 C C . PHE A 1 224 ? 21.034 4.111 -6.988 1.00 94.31 224 PHE A C 1
ATOM 1797 O O . PHE A 1 224 ? 22.198 4.448 -7.217 1.00 94.31 224 PHE A O 1
ATOM 1804 N N . PHE A 1 225 ? 19.992 4.879 -7.314 1.00 90.06 225 PHE A N 1
ATOM 1805 C CA . PHE A 1 225 ? 20.127 6.149 -8.026 1.00 90.06 225 PHE A CA 1
ATOM 1806 C C . PHE A 1 225 ? 20.891 7.203 -7.226 1.00 90.06 225 PHE A C 1
ATOM 1808 O O . PHE A 1 225 ? 21.765 7.862 -7.783 1.00 90.06 225 PHE A O 1
ATOM 1815 N N . GLN A 1 226 ? 20.649 7.307 -5.918 1.00 89.19 226 GLN A N 1
ATOM 1816 C CA . GLN A 1 226 ? 21.425 8.188 -5.038 1.00 89.19 226 GLN A CA 1
ATOM 1817 C C . GLN A 1 226 ? 22.925 7.862 -5.074 1.00 89.19 226 GLN A C 1
ATOM 1819 O O . GLN A 1 226 ? 23.751 8.768 -5.128 1.00 89.19 226 GLN A O 1
ATOM 1824 N N . LYS A 1 227 ? 23.290 6.571 -5.066 1.00 91.00 227 LYS A N 1
ATOM 1825 C CA . LYS A 1 227 ? 24.698 6.143 -5.109 1.00 91.00 227 LYS A CA 1
ATOM 1826 C C . LYS A 1 227 ? 25.353 6.372 -6.471 1.00 91.00 227 LYS A C 1
ATOM 1828 O O . LYS A 1 227 ? 26.539 6.681 -6.523 1.00 91.00 227 LYS A O 1
ATOM 1833 N N . ARG A 1 228 ? 24.616 6.174 -7.567 1.00 88.81 228 ARG A N 1
ATOM 1834 C CA . ARG A 1 228 ? 25.145 6.320 -8.934 1.00 88.81 228 ARG A CA 1
ATOM 1835 C C . ARG A 1 228 ? 25.181 7.770 -9.411 1.00 88.81 228 ARG A C 1
ATOM 1837 O O . ARG A 1 228 ? 26.015 8.103 -10.246 1.00 88.81 228 ARG A O 1
ATOM 1844 N N . CYS A 1 229 ? 24.318 8.624 -8.870 1.00 84.00 229 CYS A N 1
ATOM 1845 C CA . CYS A 1 229 ? 24.219 10.033 -9.229 1.00 84.00 229 CYS A CA 1
ATOM 1846 C C . CYS A 1 229 ? 24.324 10.910 -7.970 1.00 84.00 229 CYS A C 1
ATOM 1848 O O . CYS A 1 229 ? 23.307 11.452 -7.525 1.00 84.00 229 CYS A O 1
ATOM 1850 N N . PRO A 1 230 ? 25.532 11.085 -7.397 1.00 78.25 230 PRO A N 1
ATOM 1851 C CA . PRO A 1 230 ? 25.727 11.835 -6.151 1.00 78.25 230 PRO A CA 1
ATOM 1852 C C . PRO A 1 230 ? 25.245 13.294 -6.233 1.00 78.25 230 PRO A C 1
ATOM 1854 O O . PRO A 1 230 ? 24.833 13.865 -5.224 1.00 78.25 230 PRO A O 1
ATOM 1857 N N . ASP A 1 231 ? 25.189 13.882 -7.432 1.00 76.81 231 ASP A N 1
ATOM 1858 C CA . ASP A 1 231 ? 24.614 15.217 -7.652 1.00 76.81 231 ASP A CA 1
ATOM 1859 C C . ASP A 1 231 ? 23.116 15.294 -7.313 1.00 76.81 231 ASP A C 1
ATOM 1861 O O . ASP A 1 231 ? 22.625 16.345 -6.894 1.00 76.81 231 ASP A O 1
ATOM 1865 N N . SER A 1 232 ? 22.384 14.179 -7.425 1.00 66.88 232 SER A N 1
ATOM 1866 C CA . SER A 1 232 ? 20.971 14.117 -7.028 1.00 66.88 232 SER A CA 1
ATOM 1867 C C . SER A 1 232 ? 20.816 14.231 -5.509 1.00 66.88 232 SER A C 1
ATOM 1869 O O . SER A 1 232 ? 19.922 14.932 -5.038 1.00 66.88 232 SER A O 1
ATOM 1871 N N . GLN A 1 233 ? 21.756 13.656 -4.748 1.00 64.44 233 GLN A N 1
ATOM 1872 C CA . GLN A 1 233 ? 21.726 13.632 -3.284 1.00 64.44 233 GLN A CA 1
ATOM 1873 C C . GLN A 1 233 ? 21.793 15.041 -2.670 1.00 64.44 233 GLN A C 1
ATOM 1875 O O . GLN A 1 233 ? 21.157 15.304 -1.653 1.00 64.44 233 GLN A O 1
ATOM 1880 N N . ARG A 1 234 ? 22.519 15.979 -3.299 1.00 69.31 234 ARG A N 1
ATOM 1881 C CA . ARG A 1 234 ? 22.616 17.375 -2.826 1.00 69.31 234 ARG A CA 1
ATOM 1882 C C . ARG A 1 234 ? 21.303 18.149 -2.959 1.00 69.31 234 ARG A C 1
ATOM 1884 O O . ARG A 1 234 ? 21.089 19.114 -2.227 1.00 69.31 234 ARG A O 1
ATOM 1891 N N . GLN A 1 235 ? 20.446 17.759 -3.898 1.00 66.62 235 GLN A N 1
ATOM 1892 C CA . GLN A 1 235 ? 19.163 18.421 -4.125 1.00 66.62 235 GLN A CA 1
ATOM 1893 C C . GLN A 1 235 ? 18.074 17.884 -3.186 1.00 66.62 235 GLN A C 1
ATOM 1895 O O . GLN A 1 235 ? 17.217 18.651 -2.755 1.00 66.62 235 GLN A O 1
ATOM 1900 N N . ASP A 1 236 ? 18.154 16.614 -2.785 1.00 64.88 236 ASP A N 1
ATOM 1901 C CA . ASP A 1 236 ? 17.165 15.990 -1.897 1.00 64.88 236 ASP A CA 1
ATOM 1902 C C . ASP A 1 236 ? 17.161 16.617 -0.494 1.00 64.88 236 ASP A C 1
ATOM 1904 O O . ASP A 1 236 ? 16.098 16.898 0.062 1.00 64.88 236 ASP A O 1
ATOM 1908 N N . THR A 1 237 ? 18.339 16.957 0.045 1.00 65.94 237 THR A N 1
ATOM 1909 C CA . THR A 1 237 ? 18.463 17.663 1.335 1.00 65.94 237 THR A CA 1
ATOM 1910 C C . THR A 1 237 ? 17.806 19.050 1.306 1.00 65.94 237 THR A C 1
ATOM 1912 O O . THR A 1 237 ? 17.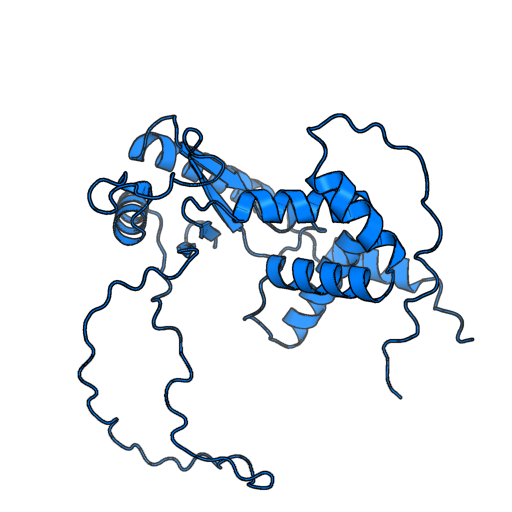369 19.554 2.339 1.00 65.94 237 THR A O 1
ATOM 1915 N N . ARG A 1 238 ? 17.694 19.673 0.123 1.00 65.50 238 ARG A N 1
ATOM 1916 C CA . ARG A 1 238 ? 17.036 20.978 -0.055 1.00 65.50 238 ARG A CA 1
ATOM 1917 C C . ARG A 1 238 ? 15.521 20.848 -0.210 1.00 65.50 238 ARG A C 1
ATOM 1919 O O . ARG A 1 238 ? 14.791 21.685 0.302 1.00 65.50 238 ARG A O 1
ATOM 1926 N N . LEU A 1 239 ? 15.047 19.794 -0.874 1.00 64.62 239 LEU A N 1
ATOM 1927 C CA . LEU A 1 239 ? 13.613 19.560 -1.079 1.00 64.62 239 LEU A CA 1
ATOM 1928 C C . LEU A 1 239 ? 12.895 19.146 0.209 1.00 64.62 239 LEU A C 1
ATOM 1930 O O . LEU A 1 239 ? 11.765 19.563 0.430 1.00 64.62 239 LEU A O 1
ATOM 1934 N N . LEU A 1 240 ? 13.555 18.381 1.082 1.00 63.66 240 LEU A N 1
ATOM 1935 C CA . LEU A 1 240 ? 12.989 18.013 2.385 1.00 63.66 240 LEU A CA 1
ATOM 1936 C C . LEU A 1 240 ? 12.989 19.167 3.400 1.00 63.66 240 LEU A C 1
ATOM 1938 O O . LEU A 1 240 ? 12.283 19.089 4.400 1.00 63.66 240 LEU A O 1
ATOM 1942 N N . SER A 1 241 ? 13.770 20.225 3.163 1.00 63.25 241 SER A N 1
ATOM 1943 C CA . SER A 1 241 ? 13.900 21.363 4.081 1.00 63.25 241 SER A CA 1
ATOM 1944 C C . SER A 1 241 ? 13.099 22.600 3.663 1.00 63.25 241 SER A C 1
ATOM 1946 O O . SER A 1 241 ? 13.003 23.538 4.451 1.00 63.25 241 SER A O 1
ATOM 1948 N N . GLN A 1 242 ? 12.493 22.623 2.468 1.00 52.44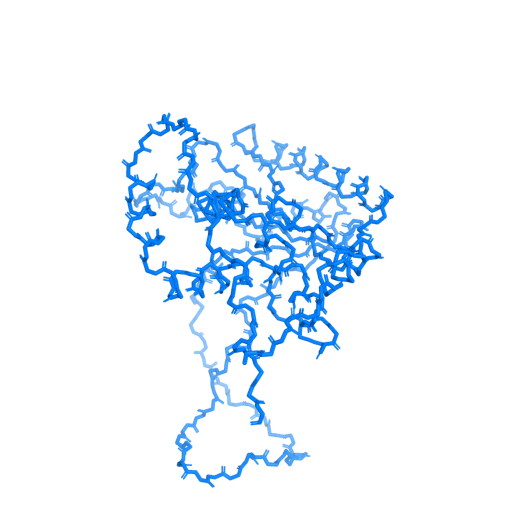 242 GLN A N 1
ATOM 1949 C CA . GLN A 1 242 ? 11.688 23.762 2.019 1.00 52.44 242 GLN A CA 1
ATOM 1950 C C . GLN A 1 242 ? 10.175 23.511 2.165 1.00 52.44 242 GLN A C 1
ATOM 1952 O O . GLN A 1 242 ? 9.649 22.578 1.554 1.00 52.44 242 GLN A O 1
ATOM 1957 N N . PRO A 1 243 ? 9.438 24.365 2.904 1.00 48.53 243 PRO A N 1
ATOM 1958 C CA . PRO A 1 243 ? 7.980 24.328 2.930 1.00 48.53 243 PRO A CA 1
ATOM 1959 C C . PRO A 1 243 ? 7.418 24.741 1.560 1.00 48.53 243 PRO A C 1
ATOM 1961 O O . PRO A 1 243 ? 7.396 25.916 1.202 1.00 48.53 243 PRO A O 1
ATOM 1964 N N . SER A 1 244 ? 7.020 23.736 0.776 1.00 45.62 244 SER A N 1
ATOM 1965 C CA . SER A 1 244 ? 6.062 23.771 -0.342 1.00 45.62 244 SER A CA 1
ATOM 1966 C C . SER A 1 244 ? 5.883 25.112 -1.080 1.00 45.62 244 SER A C 1
ATOM 1968 O O . SER A 1 244 ? 4.796 25.688 -1.093 1.00 45.62 244 SER A O 1
ATOM 1970 N N . ARG A 1 245 ? 6.928 25.582 -1.767 1.00 47.75 245 ARG A N 1
ATOM 1971 C CA . ARG A 1 245 ? 6.824 26.489 -2.925 1.00 47.75 245 ARG A CA 1
ATOM 1972 C C . ARG A 1 245 ? 7.896 26.096 -3.938 1.00 47.75 245 ARG A C 1
ATOM 1974 O O . ARG A 1 245 ? 9.015 26.584 -3.862 1.00 47.75 245 ARG A O 1
ATOM 1981 N N . ALA A 1 246 ? 7.580 25.195 -4.866 1.00 41.78 246 ALA A N 1
ATOM 1982 C CA . ALA A 1 246 ? 8.513 24.809 -5.924 1.00 41.78 246 ALA A CA 1
ATOM 1983 C C . ALA A 1 246 ? 7.845 24.876 -7.302 1.00 41.78 246 ALA A C 1
ATOM 1985 O O . ALA A 1 246 ? 6.925 24.116 -7.603 1.00 41.78 246 ALA A O 1
ATOM 1986 N N . THR A 1 247 ? 8.340 25.790 -8.135 1.00 41.75 247 THR A N 1
ATOM 1987 C CA . THR A 1 247 ? 8.171 25.790 -9.591 1.00 41.75 247 THR A CA 1
ATOM 1988 C C . THR A 1 247 ? 9.232 24.878 -10.230 1.00 41.75 247 THR A C 1
ATOM 1990 O O . THR A 1 247 ? 10.354 24.795 -9.725 1.00 41.75 247 THR A O 1
ATOM 1993 N N . PRO A 1 248 ? 8.922 24.168 -11.329 1.00 43.59 248 PRO A N 1
ATOM 1994 C CA . PRO A 1 248 ? 9.866 23.251 -11.955 1.00 43.59 248 PRO A CA 1
ATOM 1995 C C . PRO A 1 248 ? 10.730 23.982 -12.992 1.00 43.59 248 PRO A C 1
ATOM 1997 O O . PRO A 1 248 ? 10.258 24.299 -14.080 1.00 43.59 248 PRO A O 1
ATOM 2000 N N . THR A 1 249 ? 12.015 24.198 -12.707 1.00 39.16 249 THR A N 1
ATOM 2001 C CA . THR A 1 249 ? 13.000 24.546 -13.747 1.00 39.16 249 THR A CA 1
ATOM 2002 C C . THR A 1 249 ? 14.040 23.442 -13.918 1.00 39.16 249 THR A C 1
ATOM 2004 O O . THR A 1 249 ? 14.934 23.264 -13.097 1.00 39.16 249 THR A O 1
ATOM 2007 N N . CYS A 1 250 ? 13.855 22.708 -15.017 1.00 48.12 250 CYS A N 1
ATOM 2008 C CA . CYS A 1 250 ? 14.845 22.252 -15.994 1.00 48.12 250 CYS A CA 1
ATOM 2009 C C . CYS A 1 250 ? 16.226 21.776 -15.490 1.00 48.12 250 CYS A C 1
ATOM 2011 O O . CYS A 1 250 ? 17.143 22.564 -15.282 1.00 48.12 250 CYS A O 1
ATOM 2013 N N . SER A 1 251 ? 16.403 20.454 -15.411 1.00 40.53 251 SER A N 1
ATOM 2014 C CA . SER A 1 251 ? 17.670 19.768 -15.740 1.00 40.53 251 SER A CA 1
ATOM 2015 C C . SER A 1 251 ? 17.412 18.278 -16.006 1.00 40.53 251 SER A C 1
ATOM 2017 O O . SER A 1 251 ? 17.940 17.377 -15.359 1.00 40.53 251 SER A O 1
ATOM 2019 N N . THR A 1 252 ? 16.533 18.013 -16.968 1.00 48.91 252 THR A N 1
ATOM 2020 C CA . THR A 1 252 ? 16.405 16.701 -17.617 1.00 48.91 252 THR A CA 1
ATOM 2021 C C . THR A 1 252 ? 17.607 16.526 -18.564 1.00 48.91 252 THR A C 1
ATOM 2023 O O . THR A 1 252 ? 18.154 17.528 -19.008 1.00 48.91 252 THR A O 1
ATOM 2026 N N . TRP A 1 253 ? 18.004 15.288 -18.890 1.00 42.25 253 TRP A N 1
ATOM 2027 C CA . TRP A 1 253 ? 19.065 14.910 -19.858 1.00 42.25 253 TRP A CA 1
ATOM 2028 C C . TRP A 1 253 ? 20.487 14.627 -19.331 1.00 42.25 253 TRP A C 1
ATOM 2030 O O . TRP A 1 253 ? 21.451 15.205 -19.815 1.00 42.25 253 TRP A O 1
ATOM 2040 N N . ARG A 1 254 ? 20.656 13.637 -18.437 1.00 44.16 254 ARG A N 1
ATOM 2041 C CA . ARG A 1 254 ? 21.870 12.766 -18.421 1.00 44.16 254 ARG A CA 1
ATOM 2042 C C . ARG A 1 254 ? 21.618 11.288 -18.053 1.00 44.16 254 ARG A C 1
ATOM 2044 O O . ARG A 1 254 ? 22.564 10.518 -17.933 1.00 44.16 254 ARG A O 1
ATOM 2051 N N . PHE A 1 255 ? 20.364 10.857 -17.899 1.00 45.47 255 PHE A N 1
ATOM 2052 C CA . PHE A 1 255 ? 20.050 9.555 -17.287 1.00 45.47 255 PHE A CA 1
ATOM 2053 C C . PHE A 1 255 ? 20.040 8.336 -18.230 1.00 45.47 255 PHE A C 1
ATOM 2055 O O . PHE A 1 255 ? 20.105 7.211 -17.742 1.00 45.47 255 PHE A O 1
ATOM 2062 N N . LEU A 1 256 ? 20.019 8.514 -19.556 1.00 41.06 256 LEU A N 1
ATOM 2063 C CA . LEU A 1 256 ? 19.865 7.391 -20.500 1.00 41.06 256 LEU A CA 1
ATOM 2064 C C . LEU A 1 256 ? 21.170 6.657 -20.882 1.00 41.06 256 LEU A C 1
ATOM 2066 O O . LEU A 1 256 ? 21.109 5.651 -21.579 1.00 41.06 256 LEU A O 1
ATOM 2070 N N . CYS A 1 257 ? 22.345 7.073 -20.393 1.00 39.28 257 CYS A N 1
ATOM 2071 C CA . CYS A 1 257 ? 23.622 6.443 -20.780 1.00 39.28 257 CYS A CA 1
ATOM 2072 C C . CYS A 1 257 ? 24.098 5.278 -19.885 1.00 39.28 257 CYS A C 1
ATOM 2074 O O . CYS A 1 257 ? 25.145 4.704 -20.173 1.00 39.28 257 CYS A O 1
ATOM 2076 N N . PHE A 1 258 ? 23.395 4.909 -18.805 1.00 44.44 258 PHE A N 1
ATOM 2077 C CA . PHE A 1 258 ? 23.985 4.054 -17.751 1.00 44.44 258 PHE A CA 1
ATOM 2078 C C . PHE A 1 258 ? 23.351 2.672 -17.533 1.00 44.44 258 PHE A C 1
ATOM 2080 O O . PHE A 1 258 ? 23.762 1.958 -16.619 1.00 44.44 258 PHE A O 1
ATOM 2087 N N . ILE A 1 259 ? 22.430 2.234 -18.395 1.00 44.69 259 ILE A N 1
ATOM 2088 C CA . ILE A 1 259 ? 21.866 0.876 -18.309 1.00 44.69 259 ILE A CA 1
ATOM 2089 C C . ILE A 1 259 ? 22.826 -0.271 -18.744 1.00 44.69 259 ILE A C 1
ATOM 2091 O O . ILE A 1 259 ? 22.615 -1.381 -18.262 1.00 44.69 259 ILE A O 1
ATOM 2095 N N . PRO A 1 260 ? 23.935 -0.111 -19.511 1.00 37.53 260 PRO A N 1
ATOM 2096 C CA . PRO A 1 260 ? 24.687 -1.285 -19.971 1.00 37.53 260 PRO A CA 1
ATOM 2097 C C . PRO A 1 260 ? 25.720 -1.840 -18.964 1.00 37.53 260 PRO A C 1
ATOM 2099 O O . PRO A 1 260 ? 26.502 -2.708 -19.331 1.00 37.53 260 PRO A O 1
ATOM 2102 N N . ALA A 1 261 ? 25.761 -1.383 -17.706 1.00 41.00 261 ALA A N 1
ATOM 2103 C CA . ALA A 1 261 ? 26.824 -1.753 -16.754 1.00 41.00 261 ALA A CA 1
ATOM 2104 C C . ALA A 1 261 ? 26.438 -2.806 -15.685 1.00 41.00 261 ALA A C 1
ATOM 2106 O O . ALA A 1 261 ? 27.168 -2.958 -14.707 1.00 41.00 261 ALA A O 1
ATOM 2107 N N . VAL A 1 262 ? 25.300 -3.506 -15.815 1.00 39.53 262 VAL A N 1
ATOM 2108 C CA . VAL A 1 262 ? 24.789 -4.444 -14.780 1.00 39.53 262 VAL A CA 1
ATOM 2109 C C . VAL A 1 262 ? 24.502 -5.848 -15.335 1.00 39.53 262 VAL A C 1
ATOM 2111 O O . VAL A 1 262 ? 23.558 -6.510 -14.924 1.00 39.53 262 VAL A O 1
ATOM 2114 N N . ILE A 1 263 ? 25.332 -6.331 -16.259 1.00 33.84 263 ILE A N 1
ATOM 2115 C CA . ILE A 1 263 ? 25.432 -7.769 -16.543 1.00 33.84 263 ILE A CA 1
ATOM 2116 C C . ILE A 1 263 ? 26.913 -8.130 -16.403 1.00 33.84 263 ILE A C 1
ATOM 2118 O O . ILE A 1 263 ? 27.705 -7.703 -17.245 1.00 33.84 263 ILE A O 1
ATOM 2122 N N . PRO A 1 264 ? 27.328 -8.824 -15.329 1.00 38.00 264 PRO A N 1
ATOM 2123 C CA . PRO A 1 264 ? 28.651 -9.422 -15.299 1.00 38.00 264 PRO A CA 1
ATOM 2124 C C . PRO A 1 264 ? 28.652 -10.581 -16.303 1.00 38.00 264 PRO A C 1
ATOM 2126 O O . PRO A 1 264 ? 27.812 -11.474 -16.213 1.00 38.00 264 PRO A O 1
ATOM 2129 N N . THR A 1 265 ? 29.545 -10.507 -17.287 1.00 38.91 265 THR A N 1
ATOM 2130 C CA . THR A 1 265 ? 29.989 -11.666 -18.074 1.00 38.91 265 THR A CA 1
ATOM 2131 C C . THR A 1 265 ? 30.683 -12.677 -17.182 1.00 38.91 265 THR A C 1
ATOM 2133 O O . THR A 1 265 ? 31.469 -12.207 -16.324 1.00 38.91 265 THR A O 1
#

Radius of gyration: 22.37 Å; chains: 1; bounding box: 52×64×58 Å

pLDDT: mean 80.2, std 21.55, range [31.72, 98.44]

Foldseek 3Di:
DDDDDPCPVVVLVVVLVVFAADPVVVVVLVVVQVVVQVLCCVQQNPQKGKDFPWLVLQARHGNPTAGEMEIARNVCNQDDDPPPDPVPDGQLQPPVSVQVSVVVVVWDWDFPPPPPDPVPDPPDDDDPPDDDDDDDPDDDDDDDDDDDDDPPCPPQGWIWTPPPHTHIYTGYDNVSVVLSVVSNVVCVVPVVLNSVLSSVVVVCVVVVNPPDHSSNSSVVVVVVCCVVPVVVVVVVVVVVPDDDDDDDDDDPDDPPPPPPPPDDD

Sequence (265 aa):
MSTIHPQIFYDAQSLVSALSPSQERLRARHDLHERLRELIRSYAGQDFDVDDISMLNYAEDLDIAPLDLMIIDKRHPTGLPPGTDSSNLPDVYYPSRVASFLQDCGLDGVIQSAEVQRRDGIPGGWKRGDPPPQSDTGAFRWPRYKRTPKTEVVYPAILEGTTPEPFRLSLPGPTIRHKMNLFHVYGRRNPHLRLMISLIYVWMRSWGVKEMSPGTLCLLLIRFFQKRCPDSQRQDTRLLSQPSRATPTCSTWRFLCFIPAVIPT